Protein AF-A0A6A4W8Z4-F1 (afdb_monomer_lite)

Radius of gyration: 69.46 Å; chains: 1; bounding box: 114×51×166 Å

Organism: Amphibalanus amphitrite (NCBI:txid1232801)

Structure (mmCIF, N/CA/C/O backbone):
data_AF-A0A6A4W8Z4-F1
#
_entry.id   AF-A0A6A4W8Z4-F1
#
loop_
_atom_site.group_PDB
_atom_site.id
_atom_site.type_symbol
_atom_site.label_atom_id
_atom_site.label_alt_id
_atom_site.label_comp_id
_atom_site.label_asym_id
_atom_site.label_entity_id
_atom_site.label_seq_id
_atom_site.pdbx_PDB_ins_code
_atom_site.Cartn_x
_atom_site.Cartn_y
_atom_site.Cartn_z
_atom_site.occupancy
_atom_site.B_iso_or_equiv
_atom_site.auth_seq_id
_atom_site.auth_comp_id
_atom_site.auth_asym_id
_atom_site.auth_atom_id
_atom_site.pdbx_PDB_model_num
ATOM 1 N N . MET A 1 1 ? 14.301 -18.228 -45.999 1.00 40.56 1 MET A N 1
ATOM 2 C CA . MET A 1 1 ? 14.175 -17.009 -45.161 1.00 40.56 1 MET A CA 1
ATOM 3 C C . MET A 1 1 ? 14.559 -15.847 -46.067 1.00 40.56 1 MET A C 1
ATOM 5 O O . MET A 1 1 ? 15.618 -15.257 -45.910 1.00 40.56 1 MET A O 1
ATOM 9 N N . ASP A 1 2 ? 13.722 -15.611 -47.082 1.00 45.94 2 ASP A N 1
ATOM 10 C CA . ASP A 1 2 ? 14.091 -14.947 -48.338 1.00 45.94 2 ASP A CA 1
ATOM 11 C C . ASP A 1 2 ? 12.998 -13.939 -48.704 1.00 45.94 2 ASP A C 1
ATOM 13 O O . ASP A 1 2 ? 11.971 -14.337 -49.240 1.00 45.94 2 ASP A O 1
ATOM 17 N N . ALA A 1 3 ? 13.169 -12.662 -48.341 1.00 42.91 3 ALA A N 1
ATOM 18 C CA . ALA A 1 3 ? 12.310 -11.565 -48.828 1.00 42.91 3 ALA A CA 1
ATOM 19 C C . ALA A 1 3 ? 12.808 -10.142 -48.483 1.00 42.91 3 ALA A C 1
ATOM 21 O O . ALA A 1 3 ? 12.051 -9.189 -48.634 1.00 42.91 3 ALA A O 1
ATOM 22 N N . VAL A 1 4 ? 14.038 -9.936 -47.994 1.00 51.94 4 VAL A N 1
ATOM 23 C CA . VAL A 1 4 ? 14.517 -8.563 -47.683 1.00 51.94 4 VAL A CA 1
ATOM 24 C C . VAL A 1 4 ? 15.269 -7.935 -48.867 1.00 51.94 4 VAL A C 1
ATOM 26 O O . VAL A 1 4 ? 15.654 -6.766 -48.858 1.00 51.94 4 VAL A O 1
ATOM 29 N N . ASP A 1 5 ? 15.420 -8.679 -49.957 1.00 55.69 5 ASP A N 1
ATOM 30 C CA . ASP A 1 5 ? 16.478 -8.422 -50.914 1.00 55.69 5 ASP A CA 1
ATOM 31 C C . ASP A 1 5 ? 15.910 -7.883 -52.226 1.00 55.69 5 ASP A C 1
ATOM 33 O O . ASP A 1 5 ? 15.427 -8.638 -53.061 1.00 55.69 5 ASP A O 1
ATOM 37 N N . SER A 1 6 ? 16.015 -6.558 -52.406 1.00 55.66 6 SER A N 1
ATOM 38 C CA . SER A 1 6 ? 15.624 -5.771 -53.603 1.00 55.66 6 SER A CA 1
ATOM 39 C C . SER A 1 6 ? 14.224 -5.137 -53.600 1.00 55.66 6 SER A C 1
ATOM 41 O O . SER A 1 6 ? 13.721 -4.758 -54.656 1.00 55.66 6 SER A O 1
ATOM 43 N N . SER A 1 7 ? 13.593 -4.951 -52.435 1.00 64.44 7 SER A N 1
ATOM 44 C CA . SER A 1 7 ? 12.278 -4.292 -52.363 1.00 64.44 7 SER A CA 1
ATOM 45 C C . SER A 1 7 ? 12.340 -2.805 -52.790 1.00 64.44 7 SER A C 1
ATOM 47 O O . SER A 1 7 ? 13.255 -2.083 -52.369 1.00 64.44 7 SER A O 1
ATOM 49 N N . PRO A 1 8 ? 11.364 -2.290 -53.569 1.00 72.31 8 PRO A N 1
ATOM 50 C CA . PRO A 1 8 ? 11.238 -0.861 -53.891 1.00 72.31 8 PRO A CA 1
ATOM 51 C C . PRO A 1 8 ? 11.210 0.041 -52.643 1.00 72.31 8 PRO A C 1
ATOM 53 O O . PRO A 1 8 ? 11.643 1.195 -52.699 1.00 72.31 8 PRO A O 1
ATOM 56 N N . GLU A 1 9 ? 10.806 -0.495 -51.488 1.00 81.62 9 GLU A N 1
ATOM 57 C CA . GLU A 1 9 ? 10.853 0.200 -50.200 1.00 81.62 9 GLU A CA 1
ATOM 58 C C . GLU A 1 9 ? 12.280 0.519 -49.739 1.00 81.62 9 GLU A C 1
ATOM 60 O O . GLU A 1 9 ? 12.522 1.595 -49.186 1.00 81.62 9 GLU A O 1
ATOM 65 N N . PHE A 1 10 ? 13.249 -0.371 -49.985 1.00 79.75 10 PHE A N 1
ATOM 66 C CA . PHE A 1 10 ? 14.655 -0.126 -49.656 1.00 79.75 10 PHE A CA 1
ATOM 67 C C . PHE A 1 10 ? 15.191 1.056 -50.467 1.00 79.75 10 PHE A C 1
ATOM 69 O O . PHE A 1 10 ? 15.763 1.991 -49.903 1.00 79.75 10 PHE A O 1
ATOM 76 N N . ARG A 1 11 ? 14.922 1.073 -51.780 1.00 81.88 11 ARG A N 1
ATOM 77 C CA . ARG A 1 11 ? 15.329 2.164 -52.681 1.00 81.88 11 ARG A CA 1
ATOM 78 C C . ARG A 1 11 ? 14.660 3.489 -52.310 1.00 81.88 11 ARG A C 1
ATOM 80 O O . ARG A 1 11 ? 15.335 4.517 -52.251 1.00 81.88 11 ARG A O 1
ATOM 87 N N . ALA A 1 12 ? 13.368 3.474 -51.982 1.00 85.81 12 ALA A N 1
ATOM 88 C CA . ALA A 1 12 ? 12.647 4.662 -51.525 1.00 85.81 12 ALA A CA 1
ATOM 89 C C . ALA A 1 12 ? 13.187 5.194 -50.183 1.00 85.81 12 ALA A C 1
ATOM 91 O O . ALA A 1 12 ? 13.331 6.406 -49.990 1.00 85.81 12 ALA A O 1
ATOM 92 N N . ASN A 1 13 ? 13.524 4.303 -49.247 1.00 87.00 13 ASN A N 1
ATOM 93 C CA . ASN A 1 13 ? 14.136 4.668 -47.971 1.00 87.00 13 ASN A CA 1
ATOM 94 C C . ASN A 1 13 ? 15.549 5.230 -48.138 1.00 87.00 13 ASN A C 1
ATOM 96 O O . ASN A 1 13 ? 15.854 6.271 -47.547 1.00 87.00 13 ASN A O 1
ATOM 100 N N . LEU A 1 14 ? 16.377 4.591 -48.964 1.00 85.25 14 LEU A N 1
ATOM 101 C CA . LEU A 1 14 ? 17.716 5.060 -49.302 1.00 85.25 14 LEU A CA 1
ATOM 102 C C . LEU A 1 14 ? 17.651 6.454 -49.930 1.00 85.25 14 LEU A C 1
ATOM 104 O O . LEU A 1 14 ? 18.258 7.378 -49.398 1.00 85.25 14 LEU A O 1
ATOM 108 N N . ALA A 1 15 ? 16.836 6.652 -50.969 1.00 88.44 15 ALA A N 1
ATOM 109 C CA . ALA A 1 15 ? 16.689 7.945 -51.638 1.00 88.44 15 ALA A CA 1
ATOM 110 C C . ALA A 1 15 ? 16.248 9.061 -50.672 1.00 88.44 15 ALA A C 1
ATOM 112 O O . ALA A 1 15 ? 16.795 10.164 -50.694 1.00 88.44 15 ALA A O 1
ATOM 113 N N . ARG A 1 16 ? 15.299 8.782 -49.764 1.00 92.12 16 ARG A N 1
ATOM 114 C CA . ARG A 1 16 ? 14.876 9.746 -48.729 1.00 92.12 16 ARG A CA 1
ATOM 115 C C . ARG A 1 16 ? 15.979 10.074 -47.724 1.00 92.12 16 ARG A C 1
ATOM 117 O O . ARG A 1 16 ? 16.026 11.199 -47.225 1.00 92.12 16 ARG A O 1
ATOM 124 N N . ARG A 1 17 ? 16.816 9.105 -47.350 1.00 89.62 17 ARG A N 1
ATOM 125 C CA . ARG A 1 17 ? 17.933 9.320 -46.415 1.00 89.62 17 ARG A CA 1
ATOM 126 C C . ARG A 1 17 ? 19.083 10.066 -47.087 1.00 89.62 17 ARG A C 1
ATOM 128 O O . ARG A 1 17 ? 19.565 11.033 -46.510 1.00 89.62 17 ARG A O 1
ATOM 135 N N . VAL A 1 18 ? 19.434 9.692 -48.315 1.00 90.38 18 VAL A N 1
ATOM 136 C CA . VAL A 1 18 ? 20.465 10.350 -49.128 1.00 90.38 18 VAL A CA 1
ATOM 137 C C . VAL A 1 18 ? 20.111 11.815 -49.365 1.00 90.38 18 VAL A C 1
ATOM 139 O O . VAL A 1 18 ? 20.916 12.669 -49.020 1.00 90.38 18 VAL A O 1
ATOM 142 N N . ARG A 1 19 ? 18.881 12.138 -49.799 1.00 91.75 19 ARG A N 1
ATOM 143 C CA . ARG A 1 19 ? 18.449 13.541 -49.972 1.00 91.75 19 ARG A CA 1
ATOM 144 C C . ARG A 1 19 ? 18.578 14.367 -48.693 1.00 91.75 19 ARG A C 1
ATOM 146 O O . ARG A 1 19 ? 19.022 15.508 -48.734 1.00 91.75 19 ARG A O 1
ATOM 153 N N . ARG A 1 20 ? 18.207 13.794 -47.542 1.00 91.81 20 ARG A N 1
ATOM 154 C CA . ARG A 1 20 ? 18.336 14.471 -46.241 1.00 91.81 20 ARG A CA 1
ATOM 155 C C . ARG A 1 20 ? 19.792 14.695 -45.841 1.00 91.81 20 ARG A C 1
ATOM 157 O O . ARG A 1 20 ? 20.091 15.732 -45.261 1.00 91.81 20 ARG A O 1
ATOM 164 N N . LEU A 1 21 ? 20.673 13.738 -46.127 1.00 88.25 21 LEU A N 1
ATOM 165 C CA . LEU A 1 21 ? 22.104 13.864 -45.857 1.00 88.25 21 LEU A CA 1
ATOM 166 C C . LEU A 1 21 ? 22.754 14.876 -46.802 1.00 88.25 21 LEU A C 1
ATOM 168 O O . LEU A 1 21 ? 23.371 15.812 -46.312 1.00 88.25 21 LEU A O 1
ATOM 172 N N . GLN A 1 22 ? 22.527 14.768 -48.113 1.00 89.00 22 GLN A N 1
ATOM 173 C CA . GLN A 1 22 ? 23.004 15.720 -49.123 1.00 89.00 22 GLN A CA 1
ATOM 174 C C . GLN A 1 22 ? 22.568 17.151 -48.799 1.00 89.00 22 GLN A C 1
ATOM 176 O O . GLN A 1 22 ? 23.392 18.054 -48.811 1.00 89.00 22 GLN A O 1
ATOM 181 N N . ALA A 1 23 ? 21.307 17.359 -48.404 1.00 89.25 23 ALA A N 1
ATOM 182 C CA . ALA A 1 23 ? 20.825 18.676 -47.993 1.00 89.25 23 ALA A CA 1
ATOM 183 C C . ALA A 1 23 ? 21.535 19.225 -46.744 1.00 89.25 23 ALA A C 1
ATOM 185 O O . ALA A 1 23 ? 21.540 20.432 -46.539 1.00 89.25 23 ALA A O 1
ATOM 186 N N . ARG A 1 24 ? 22.111 18.373 -45.886 1.00 86.88 24 ARG A N 1
ATOM 187 C CA . ARG A 1 24 ? 22.861 18.799 -44.693 1.00 86.88 24 ARG A CA 1
ATOM 188 C C . ARG A 1 24 ? 24.323 19.101 -44.995 1.00 86.88 24 ARG A C 1
ATOM 190 O O . ARG A 1 24 ? 24.833 20.060 -44.430 1.00 86.88 24 ARG A O 1
ATOM 197 N N . VAL A 1 25 ? 24.953 18.313 -45.865 1.00 88.88 25 VAL A N 1
ATOM 198 C CA . VAL A 1 25 ? 26.395 18.401 -46.161 1.00 88.88 25 VAL A CA 1
ATOM 199 C C . VAL A 1 25 ? 26.721 19.165 -47.450 1.00 88.88 25 VAL A C 1
ATOM 201 O O . VAL A 1 25 ? 27.889 19.256 -47.806 1.00 88.88 25 VAL A O 1
ATOM 204 N N . HIS A 1 26 ? 25.717 19.701 -48.157 1.00 88.88 26 HIS A N 1
ATOM 205 C CA . HIS A 1 26 ? 25.897 20.386 -49.442 1.00 88.88 26 HIS A CA 1
ATOM 206 C C . HIS A 1 26 ? 26.975 21.483 -49.364 1.00 88.88 26 HIS A C 1
ATOM 208 O O . HIS A 1 26 ? 26.891 22.301 -48.446 1.00 88.88 26 HIS A O 1
ATOM 214 N N . PRO A 1 27 ? 27.932 21.549 -50.310 1.00 87.38 27 PRO A N 1
ATOM 215 C CA . PRO A 1 27 ? 29.063 22.483 -50.251 1.00 87.38 27 PRO A CA 1
ATOM 216 C C . PRO A 1 27 ? 28.635 23.956 -50.177 1.00 87.38 27 PRO A C 1
ATOM 218 O O . PRO A 1 27 ? 29.254 24.733 -49.465 1.00 87.38 27 PRO A O 1
ATOM 221 N N . ASP A 1 28 ? 27.519 24.324 -50.811 1.00 89.75 28 ASP A N 1
ATOM 222 C CA . ASP A 1 28 ? 26.990 25.700 -50.773 1.00 89.75 28 ASP A CA 1
ATOM 223 C C . ASP A 1 28 ? 26.428 26.132 -49.401 1.00 89.75 28 ASP A C 1
ATOM 225 O O . ASP A 1 28 ? 26.013 27.278 -49.216 1.00 89.75 28 ASP A O 1
ATOM 229 N N . ARG A 1 29 ? 26.354 25.227 -48.416 1.00 87.50 29 ARG A N 1
ATOM 230 C CA . ARG A 1 29 ? 25.921 25.570 -47.057 1.00 87.50 29 ARG A CA 1
ATOM 231 C C . ARG A 1 29 ? 27.085 26.051 -46.208 1.00 87.50 29 ARG A C 1
ATOM 233 O O . ARG A 1 29 ? 28.206 25.587 -46.329 1.00 87.50 29 ARG A O 1
ATOM 240 N N . HIS A 1 30 ? 26.772 26.898 -45.231 1.00 80.81 30 HIS A N 1
ATOM 241 C CA . HIS A 1 30 ? 27.765 27.445 -44.299 1.00 80.81 30 HIS A CA 1
ATOM 242 C C . HIS A 1 30 ? 28.384 26.368 -43.388 1.00 80.81 30 HIS A C 1
ATOM 244 O O . HIS A 1 30 ? 29.488 26.533 -42.891 1.00 80.81 30 HIS A O 1
ATOM 250 N N . SER A 1 31 ? 27.669 25.258 -43.178 1.00 79.69 31 SER A N 1
ATOM 251 C CA . SER A 1 31 ? 28.148 24.044 -42.504 1.00 79.69 31 SER A CA 1
ATOM 252 C C . SER A 1 31 ? 28.393 22.891 -43.490 1.00 79.69 31 SER A C 1
ATOM 254 O O . SER A 1 31 ? 28.317 21.725 -43.102 1.00 79.69 31 SER A O 1
ATOM 256 N N . GLY A 1 32 ? 28.512 23.212 -44.779 1.00 82.94 32 GLY A N 1
ATOM 257 C CA . GLY A 1 32 ? 28.723 22.263 -45.860 1.00 82.94 32 GLY A CA 1
ATOM 258 C C . GLY A 1 32 ? 30.127 21.682 -45.823 1.00 82.94 32 GLY A C 1
ATOM 259 O O . GLY A 1 32 ? 31.059 22.312 -45.329 1.00 82.94 32 GLY A O 1
ATOM 260 N N . ASP A 1 33 ? 30.272 20.474 -46.352 1.00 85.44 33 ASP A N 1
ATOM 261 C CA . ASP A 1 33 ? 31.568 19.818 -46.456 1.00 85.44 33 ASP A CA 1
ATOM 262 C C . ASP A 1 33 ? 31.612 19.058 -47.785 1.00 85.44 33 ASP A C 1
ATOM 264 O O . ASP A 1 33 ? 30.899 18.068 -47.986 1.00 85.44 33 ASP A O 1
ATOM 268 N N . GLU A 1 34 ? 32.431 19.555 -48.715 1.00 85.50 34 GLU A N 1
ATOM 269 C CA . GLU A 1 34 ? 32.605 18.967 -50.044 1.00 85.50 34 GLU A CA 1
ATOM 270 C C . GLU A 1 34 ? 33.056 17.503 -49.954 1.00 85.50 34 GLU A C 1
ATOM 272 O O . GLU A 1 34 ? 32.581 16.651 -50.712 1.00 85.50 34 GLU A O 1
ATOM 277 N N . PHE A 1 35 ? 33.906 17.193 -48.972 1.00 83.44 35 PHE A N 1
ATOM 278 C CA . PHE A 1 35 ? 34.384 15.845 -48.728 1.00 83.44 35 PHE A CA 1
ATOM 279 C C . PHE A 1 35 ? 33.235 14.925 -48.293 1.00 83.44 35 PHE A C 1
ATOM 281 O O . PHE A 1 35 ? 33.005 13.876 -48.904 1.00 83.44 35 PHE A O 1
ATOM 288 N N . LEU A 1 36 ? 32.440 15.336 -47.302 1.00 82.56 36 LEU A N 1
ATOM 289 C CA . LEU A 1 36 ? 31.287 14.546 -46.851 1.00 82.56 36 LEU A CA 1
ATOM 290 C C . LEU A 1 36 ? 30.207 14.423 -47.928 1.00 82.56 36 LEU A C 1
ATOM 292 O O . LEU A 1 36 ? 29.592 13.364 -48.059 1.00 82.56 36 LEU A O 1
ATOM 296 N N . SER A 1 37 ? 29.992 15.468 -48.728 1.00 86.62 37 SER A N 1
ATOM 297 C CA . SER A 1 37 ? 29.076 15.439 -49.871 1.00 86.62 37 SER A CA 1
ATOM 298 C C . SER A 1 37 ? 29.500 14.388 -50.903 1.00 86.62 37 SER A C 1
ATOM 300 O O . SER A 1 37 ? 28.687 13.559 -51.328 1.00 86.62 37 SER A O 1
ATOM 302 N N . ARG A 1 38 ? 30.798 14.335 -51.232 1.00 84.75 38 ARG A N 1
ATOM 303 C CA . ARG A 1 38 ? 31.385 13.324 -52.123 1.00 84.75 38 ARG A CA 1
ATOM 304 C C . ARG A 1 38 ? 31.215 11.910 -51.566 1.00 84.75 38 ARG A C 1
ATOM 306 O O . ARG A 1 38 ? 30.744 11.028 -52.283 1.00 84.75 38 ARG A O 1
ATOM 313 N N . VAL A 1 39 ? 31.507 11.703 -50.280 1.00 81.94 39 VAL A N 1
ATOM 314 C CA . VAL A 1 39 ? 31.326 10.407 -49.602 1.00 81.94 39 VAL A CA 1
ATOM 315 C C . VAL A 1 39 ? 29.864 9.958 -49.634 1.00 81.94 39 VAL A C 1
ATOM 317 O O . VAL A 1 39 ? 29.582 8.804 -49.956 1.00 81.94 39 VAL A O 1
ATOM 320 N N . VAL A 1 40 ? 28.913 10.856 -49.353 1.00 85.44 40 VAL A N 1
ATOM 321 C CA . VAL A 1 40 ? 27.476 10.540 -49.404 1.00 85.44 40 VAL A CA 1
ATOM 322 C C . VAL A 1 40 ? 27.057 10.104 -50.810 1.00 85.44 40 VAL A C 1
ATOM 324 O O . VAL A 1 40 ? 26.313 9.131 -50.936 1.00 85.44 40 VAL A O 1
ATOM 327 N N . ASN A 1 41 ? 27.555 10.761 -51.860 1.00 84.75 41 ASN A N 1
ATOM 328 C CA . ASN A 1 41 ? 27.245 10.415 -53.254 1.00 84.75 41 ASN A CA 1
ATOM 329 C C . ASN A 1 41 ? 27.821 9.055 -53.669 1.00 84.75 41 ASN A C 1
ATOM 331 O O . ASN A 1 41 ? 27.130 8.250 -54.303 1.00 84.75 41 ASN A O 1
ATOM 335 N N . ILE A 1 42 ? 29.062 8.779 -53.271 1.00 80.56 42 ILE A N 1
ATOM 336 C CA . ILE A 1 42 ? 29.738 7.504 -53.517 1.00 80.56 42 ILE A CA 1
ATOM 337 C C . ILE A 1 42 ? 28.985 6.358 -52.813 1.00 80.56 42 ILE A C 1
ATOM 339 O O . ILE A 1 42 ? 28.619 5.362 -53.442 1.00 80.56 42 ILE A O 1
ATOM 343 N N . CYS A 1 43 ? 28.661 6.524 -51.528 1.00 80.50 43 CYS A N 1
ATOM 344 C CA . CYS A 1 43 ? 27.898 5.542 -50.757 1.00 80.50 43 CYS A CA 1
ATOM 345 C C . CYS A 1 43 ? 26.476 5.347 -51.302 1.00 80.50 43 CYS A C 1
ATOM 347 O O . CYS A 1 43 ? 25.983 4.222 -51.350 1.00 80.50 43 CYS A O 1
ATOM 349 N N . ALA A 1 44 ? 25.807 6.421 -51.733 1.00 85.12 44 ALA A N 1
ATOM 350 C CA . ALA A 1 44 ? 24.475 6.345 -52.329 1.00 85.12 44 ALA A CA 1
ATOM 351 C C . ALA A 1 44 ? 24.470 5.531 -53.628 1.00 85.12 44 ALA A C 1
ATOM 353 O O . ALA A 1 44 ? 23.546 4.750 -53.845 1.00 85.12 44 ALA A O 1
ATOM 354 N N . THR A 1 45 ? 25.504 5.692 -54.457 1.00 83.25 45 THR A N 1
ATOM 355 C CA . THR A 1 45 ? 25.688 4.948 -55.710 1.00 83.25 45 THR A CA 1
ATOM 356 C C . THR A 1 45 ? 25.829 3.455 -55.430 1.00 83.25 45 THR A C 1
ATOM 358 O O . THR A 1 45 ? 25.025 2.660 -55.908 1.00 83.25 45 THR A O 1
ATOM 361 N N . VAL A 1 46 ? 26.741 3.072 -54.533 1.00 76.94 46 VAL A N 1
ATOM 362 C CA . VAL A 1 46 ? 26.939 1.656 -54.185 1.00 76.94 46 VAL A CA 1
ATOM 363 C C . VAL A 1 46 ? 25.729 1.041 -53.493 1.00 76.94 46 VAL A C 1
ATOM 365 O O . VAL A 1 46 ? 25.345 -0.080 -53.811 1.00 76.94 46 VAL A O 1
ATOM 368 N N . LEU A 1 47 ? 25.074 1.755 -52.576 1.00 79.56 47 LEU A N 1
ATOM 369 C CA . LEU A 1 47 ? 23.876 1.234 -51.915 1.00 79.56 47 LEU A CA 1
ATOM 370 C C . LEU A 1 47 ? 22.671 1.151 -52.862 1.00 79.56 47 LEU A C 1
ATOM 372 O O . LEU A 1 47 ? 21.768 0.350 -52.638 1.00 79.56 47 LEU A O 1
ATOM 376 N N . ARG A 1 48 ? 22.625 1.956 -53.922 1.00 82.44 48 ARG A N 1
ATOM 377 C CA . ARG A 1 48 ? 21.583 1.846 -54.946 1.00 82.44 48 ARG A CA 1
ATOM 378 C C . ARG A 1 48 ? 21.798 0.609 -55.820 1.00 82.44 48 ARG A C 1
ATOM 380 O O . ARG A 1 48 ? 20.817 -0.073 -56.123 1.00 82.44 48 ARG A O 1
ATOM 387 N N . ASP A 1 49 ? 23.051 0.329 -56.168 1.00 80.38 49 ASP A N 1
ATOM 388 C CA . ASP A 1 49 ? 23.410 -0.681 -57.167 1.00 80.38 49 ASP A CA 1
ATOM 389 C C . ASP A 1 49 ? 23.626 -2.070 -56.523 1.00 80.38 49 ASP A C 1
ATOM 391 O O . ASP A 1 49 ? 23.209 -3.082 -57.080 1.00 80.38 49 ASP A O 1
ATOM 395 N N . HIS A 1 50 ? 24.147 -2.115 -55.290 1.00 75.69 50 HIS A N 1
ATOM 396 C CA . HIS A 1 50 ? 24.493 -3.341 -54.547 1.00 75.69 50 HIS A CA 1
ATOM 397 C C . HIS A 1 50 ? 23.969 -3.369 -53.097 1.00 75.69 50 HIS A C 1
ATOM 399 O O . HIS A 1 50 ? 24.332 -4.243 -52.311 1.00 75.69 50 HIS A O 1
ATOM 405 N N . GLY A 1 51 ? 23.119 -2.418 -52.695 1.00 74.19 51 GLY A N 1
ATOM 406 C CA . GLY A 1 51 ? 22.774 -2.181 -51.285 1.00 74.19 51 GLY A CA 1
ATOM 407 C C . GLY A 1 51 ? 22.265 -3.380 -50.490 1.00 74.19 51 GLY A C 1
ATOM 408 O O . GLY A 1 51 ? 22.775 -3.598 -49.392 1.00 74.19 51 GLY A O 1
ATOM 409 N N . PRO A 1 52 ? 21.297 -4.171 -50.985 1.00 73.94 52 PRO A N 1
ATOM 410 C CA . PRO A 1 52 ? 20.819 -5.336 -50.251 1.00 73.94 52 PRO A CA 1
ATOM 411 C C . PRO A 1 52 ? 21.941 -6.348 -49.970 1.00 73.94 52 PRO A C 1
ATOM 413 O O . PRO A 1 52 ? 22.114 -6.778 -48.831 1.00 73.94 52 PRO A O 1
ATOM 416 N N . GLU A 1 53 ? 22.742 -6.687 -50.984 1.00 73.19 53 GLU A N 1
ATOM 417 C CA . GLU A 1 53 ? 23.880 -7.611 -50.862 1.00 73.19 53 GLU A CA 1
ATOM 418 C C . GLU A 1 53 ? 24.948 -7.067 -49.917 1.00 73.19 53 GLU A C 1
ATOM 420 O O . GLU A 1 53 ? 25.454 -7.795 -49.061 1.00 73.19 53 GLU A O 1
ATOM 425 N N . TYR A 1 54 ? 25.214 -5.765 -50.009 1.00 71.44 54 TYR A N 1
ATOM 426 C CA . TYR A 1 54 ? 26.153 -5.054 -49.156 1.00 71.44 54 TYR A CA 1
ATOM 427 C C . TYR A 1 54 ? 25.729 -5.074 -47.681 1.00 71.44 54 TYR A C 1
ATOM 429 O O . TYR A 1 54 ? 26.528 -5.392 -46.801 1.00 71.44 54 TYR A O 1
ATOM 437 N N . VAL A 1 55 ? 24.451 -4.806 -47.395 1.00 71.81 55 VAL A N 1
ATOM 438 C CA . VAL A 1 55 ? 23.896 -4.838 -46.033 1.00 71.81 55 VAL A CA 1
ATOM 439 C C . VAL A 1 55 ? 23.883 -6.264 -45.482 1.00 71.81 55 VAL A C 1
ATOM 441 O O . VAL A 1 55 ? 24.260 -6.471 -44.328 1.00 71.81 55 VAL A O 1
ATOM 444 N N . ARG A 1 56 ? 23.509 -7.266 -46.289 1.00 73.38 56 ARG A N 1
ATOM 445 C CA . ARG A 1 56 ? 23.560 -8.683 -45.885 1.00 73.38 56 ARG A CA 1
ATOM 446 C C . ARG A 1 56 ? 24.978 -9.146 -45.577 1.00 73.38 56 ARG A C 1
ATOM 448 O O . ARG A 1 56 ? 25.193 -9.830 -44.581 1.00 73.38 56 ARG A O 1
ATOM 455 N N . TRP A 1 57 ? 25.946 -8.773 -46.407 1.00 72.19 57 TRP A N 1
ATOM 456 C CA . TRP A 1 57 ? 27.354 -9.067 -46.161 1.00 72.19 57 TRP A CA 1
ATOM 457 C C . TRP A 1 57 ? 27.839 -8.409 -44.865 1.00 72.19 57 TRP A C 1
ATOM 459 O O . TRP A 1 57 ? 28.398 -9.092 -44.003 1.00 72.19 57 TRP A O 1
ATOM 469 N N . ALA A 1 58 ? 27.564 -7.114 -44.687 1.00 67.25 58 ALA A N 1
ATOM 470 C CA . ALA A 1 58 ? 28.047 -6.361 -43.537 1.00 67.25 58 ALA A CA 1
ATOM 471 C C . ALA A 1 58 ? 27.441 -6.864 -42.213 1.00 67.25 58 ALA A C 1
ATOM 473 O O . ALA A 1 58 ? 28.145 -6.963 -41.211 1.00 67.25 58 ALA A O 1
ATOM 474 N N . THR A 1 59 ? 26.165 -7.261 -42.227 1.00 68.00 59 THR A N 1
ATOM 475 C CA . THR A 1 59 ? 25.466 -7.832 -41.061 1.00 68.00 59 THR A CA 1
ATOM 476 C C . THR A 1 59 ? 25.872 -9.275 -40.748 1.00 68.00 59 THR A C 1
ATOM 478 O O . THR A 1 59 ? 25.956 -9.635 -39.578 1.00 68.00 59 THR A O 1
ATOM 481 N N . ARG A 1 60 ? 26.148 -10.118 -41.756 1.00 68.12 60 ARG A N 1
ATOM 482 C CA . ARG A 1 60 ? 26.519 -11.532 -41.537 1.00 68.12 60 ARG A CA 1
ATOM 483 C C . ARG A 1 60 ? 27.985 -11.737 -41.160 1.00 68.12 60 ARG A C 1
ATOM 485 O O . ARG A 1 60 ? 28.280 -12.676 -40.428 1.00 68.12 60 ARG A O 1
ATOM 492 N N . ARG A 1 61 ? 28.904 -10.918 -41.686 1.00 57.88 61 ARG A N 1
ATOM 493 C CA . ARG A 1 61 ? 30.353 -11.172 -41.593 1.00 57.88 61 ARG A CA 1
ATOM 494 C C . ARG A 1 61 ? 31.044 -10.413 -40.458 1.00 57.88 61 ARG A C 1
ATOM 496 O O . ARG A 1 61 ? 32.078 -10.881 -40.001 1.00 57.88 61 ARG A O 1
ATOM 503 N N . ASN A 1 62 ? 30.490 -9.279 -40.008 1.00 57.75 62 ASN A N 1
ATOM 504 C CA . ASN A 1 62 ? 31.272 -8.298 -39.250 1.00 57.75 62 ASN A CA 1
ATOM 505 C C . ASN A 1 62 ? 30.626 -7.689 -37.988 1.00 57.75 62 ASN A C 1
ATOM 507 O O . ASN A 1 62 ? 31.253 -6.811 -37.412 1.00 57.75 62 ASN A O 1
ATOM 511 N N . GLY A 1 63 ? 29.456 -8.126 -37.499 1.00 55.78 63 GLY A N 1
ATOM 512 C CA . GLY A 1 63 ? 29.022 -7.747 -36.139 1.00 55.78 63 GLY A CA 1
ATOM 513 C C . GLY A 1 63 ? 27.517 -7.725 -35.865 1.00 55.78 63 GLY A C 1
ATOM 514 O O . GLY A 1 63 ? 26.698 -7.722 -36.781 1.00 55.78 63 GLY A O 1
ATOM 515 N N . ARG A 1 64 ? 27.159 -7.700 -34.572 1.00 60.47 64 ARG A N 1
ATOM 516 C CA . ARG A 1 64 ? 25.775 -7.637 -34.050 1.00 60.47 64 ARG A CA 1
ATOM 517 C C . ARG A 1 64 ? 25.294 -6.191 -33.843 1.00 60.47 64 ARG A C 1
ATOM 519 O O . ARG A 1 64 ? 24.108 -5.985 -33.588 1.00 60.47 64 ARG A O 1
ATOM 526 N N . THR A 1 65 ? 26.189 -5.200 -33.939 1.00 63.91 65 THR A N 1
ATOM 527 C CA . THR A 1 65 ? 25.912 -3.778 -33.660 1.00 63.91 65 THR A CA 1
ATOM 528 C C . THR A 1 65 ? 26.185 -2.863 -34.862 1.00 63.91 65 THR A C 1
ATOM 530 O O . THR A 1 65 ? 26.974 -3.177 -35.753 1.00 63.91 65 THR A O 1
ATOM 533 N N . ALA A 1 66 ? 25.548 -1.686 -34.889 1.00 65.25 66 ALA A N 1
ATOM 534 C CA . ALA A 1 66 ? 25.647 -0.742 -36.006 1.00 65.25 66 ALA A CA 1
ATOM 535 C C . ALA A 1 66 ? 27.077 -0.214 -36.247 1.00 65.25 66 ALA A C 1
ATOM 537 O O . ALA A 1 66 ? 27.451 0.040 -37.389 1.00 65.25 66 ALA A O 1
ATOM 538 N N . MET A 1 67 ? 27.899 -0.073 -35.201 1.00 64.81 67 MET A N 1
ATOM 539 C CA . MET A 1 67 ? 29.270 0.444 -35.336 1.00 64.81 67 MET A CA 1
ATOM 540 C C . MET A 1 67 ? 30.277 -0.589 -35.820 1.00 64.81 67 MET A C 1
ATOM 542 O O . MET A 1 67 ? 31.237 -0.218 -36.490 1.00 64.81 67 MET A O 1
ATOM 546 N N . GLU A 1 68 ? 30.068 -1.865 -35.511 1.00 67.12 68 GLU A N 1
ATOM 547 C CA . GLU A 1 68 ? 30.881 -2.949 -36.066 1.00 67.12 68 GLU A CA 1
ATOM 548 C C . GLU A 1 68 ? 30.672 -3.044 -37.583 1.00 67.12 68 GLU A C 1
ATOM 550 O O . GLU A 1 68 ? 31.636 -3.103 -38.346 1.00 67.12 68 GLU A O 1
ATOM 555 N N . VAL A 1 69 ? 29.416 -2.899 -38.021 1.00 67.12 69 VAL A N 1
ATOM 556 C CA . VAL A 1 69 ? 29.042 -2.776 -39.436 1.00 67.12 69 VAL A CA 1
ATOM 557 C C . VAL A 1 69 ? 29.714 -1.559 -40.084 1.00 67.12 69 VAL A C 1
ATOM 559 O O . VAL A 1 69 ? 30.352 -1.709 -41.121 1.00 67.12 69 VAL A O 1
ATOM 562 N N . VAL A 1 70 ? 29.640 -0.370 -39.472 1.00 69.81 70 VAL A N 1
ATOM 563 C CA . VAL A 1 70 ? 30.268 0.860 -40.004 1.00 69.81 70 VAL A CA 1
ATOM 564 C C . VAL A 1 70 ? 31.794 0.743 -40.085 1.00 69.81 70 VAL A C 1
ATOM 566 O O . VAL A 1 70 ? 32.379 1.104 -41.104 1.00 69.81 70 VAL A O 1
ATOM 569 N N . ARG A 1 71 ? 32.456 0.213 -39.049 1.00 66.50 71 ARG A N 1
ATOM 570 C CA . ARG A 1 71 ? 33.916 0.019 -39.051 1.00 66.50 71 ARG A CA 1
ATOM 571 C C . ARG A 1 71 ? 34.349 -0.956 -40.136 1.00 66.50 71 ARG A C 1
ATOM 573 O O . ARG A 1 71 ? 35.296 -0.673 -40.860 1.00 66.50 71 ARG A O 1
ATOM 580 N N . ALA A 1 72 ? 33.643 -2.070 -40.281 1.00 64.75 72 ALA A N 1
ATOM 581 C CA . ALA A 1 72 ? 33.979 -3.061 -41.290 1.00 64.75 72 ALA A CA 1
ATOM 582 C C . ALA A 1 72 ? 33.748 -2.560 -42.722 1.00 64.75 72 ALA A C 1
ATOM 584 O O . ALA A 1 72 ? 34.560 -2.825 -43.603 1.00 64.75 72 ALA A O 1
ATOM 585 N N . VAL A 1 73 ? 32.680 -1.793 -42.944 1.00 64.62 73 VAL A N 1
ATOM 586 C CA . VAL A 1 73 ? 32.366 -1.147 -44.228 1.00 64.62 73 VAL A CA 1
ATOM 587 C C . VAL A 1 73 ? 33.466 -0.179 -44.667 1.00 64.62 73 VAL A C 1
ATOM 589 O O . VAL A 1 73 ? 33.820 -0.146 -45.841 1.00 64.62 73 VAL A O 1
ATOM 592 N N . LEU A 1 74 ? 34.039 0.577 -43.733 1.00 64.19 74 LEU A N 1
ATOM 593 C CA . LEU A 1 74 ? 35.051 1.588 -44.043 1.00 64.19 74 LEU A CA 1
ATOM 594 C C . LEU A 1 74 ? 36.473 1.042 -44.147 1.00 64.19 74 LEU A C 1
ATOM 596 O O . LEU A 1 74 ? 37.298 1.631 -44.839 1.00 64.19 74 LEU A O 1
ATOM 600 N N . LEU A 1 75 ? 36.765 -0.056 -43.451 1.00 61.00 75 LEU A N 1
ATOM 601 C CA . LEU A 1 75 ? 38.110 -0.624 -43.389 1.00 61.00 75 LEU A CA 1
ATOM 602 C C . LEU A 1 75 ? 38.360 -1.715 -44.434 1.00 61.00 75 LEU A C 1
ATOM 604 O O . LEU A 1 75 ? 39.525 -1.996 -44.705 1.00 61.00 75 LEU A O 1
ATOM 608 N N . LEU A 1 76 ? 37.321 -2.351 -44.998 1.00 57.47 76 LEU A N 1
ATOM 609 C CA . LEU A 1 76 ? 37.526 -3.607 -45.729 1.00 57.47 76 LEU A CA 1
ATOM 610 C C . LEU A 1 76 ? 37.242 -3.608 -47.236 1.00 57.47 76 LEU A C 1
ATOM 612 O O . LEU A 1 76 ? 37.965 -4.344 -47.885 1.00 57.47 76 LEU A O 1
ATOM 616 N N . LEU A 1 77 ? 36.323 -2.849 -47.855 1.00 60.06 77 LEU A N 1
ATOM 617 C CA . LEU A 1 77 ? 36.066 -2.989 -49.317 1.00 60.06 77 LEU A CA 1
ATOM 618 C C . LEU A 1 77 ? 35.493 -1.708 -49.998 1.00 60.06 77 LEU A C 1
ATOM 620 O O . LEU A 1 77 ? 35.046 -0.808 -49.284 1.00 60.06 77 LEU A O 1
ATOM 624 N N . PRO A 1 78 ? 35.508 -1.595 -51.354 1.00 57.06 78 PRO A N 1
ATOM 625 C CA . PRO A 1 78 ? 35.036 -0.429 -52.122 1.00 57.06 78 PRO A CA 1
ATOM 626 C C . PRO A 1 78 ? 33.608 -0.004 -51.747 1.00 57.06 78 PRO A C 1
ATOM 628 O O . PRO A 1 78 ? 32.796 -0.854 -51.368 1.00 57.06 78 PRO A O 1
ATOM 631 N N . PRO A 1 79 ? 33.268 1.295 -51.849 1.00 59.06 79 PRO A N 1
ATOM 632 C CA . PRO A 1 79 ? 33.839 2.274 -52.791 1.00 59.06 79 PRO A CA 1
ATOM 633 C C . PRO A 1 79 ? 34.804 3.313 -52.201 1.00 59.06 79 PRO A C 1
ATOM 635 O O . PRO A 1 79 ? 35.222 4.233 -52.895 1.00 59.06 79 PRO A O 1
ATOM 638 N N . LEU A 1 80 ? 35.135 3.225 -50.913 1.00 66.50 80 LEU A N 1
ATOM 639 C CA . LEU A 1 80 ? 35.919 4.269 -50.233 1.00 66.50 80 LEU A CA 1
ATOM 640 C C . LEU A 1 80 ? 37.431 3.997 -50.256 1.00 66.50 80 LEU A C 1
ATOM 642 O O . LEU A 1 80 ? 38.216 4.800 -49.757 1.00 66.50 80 LEU A O 1
ATOM 646 N N . GLN A 1 81 ? 37.841 2.875 -50.851 1.00 65.88 81 GLN A N 1
ATOM 647 C CA . GLN A 1 81 ? 39.246 2.500 -51.013 1.00 65.88 81 GLN A CA 1
ATOM 648 C C . GLN A 1 81 ? 39.975 3.424 -51.996 1.00 65.88 81 GLN A C 1
ATOM 650 O O . GLN A 1 81 ? 41.117 3.799 -51.730 1.00 65.88 81 GLN A O 1
ATOM 655 N N . ASP A 1 82 ? 39.285 3.870 -53.050 1.00 69.50 82 ASP A N 1
ATOM 656 C CA . ASP A 1 82 ? 39.832 4.737 -54.104 1.00 69.50 82 ASP A CA 1
ATOM 657 C C . ASP A 1 82 ? 39.873 6.224 -53.716 1.00 69.50 82 ASP A C 1
ATOM 659 O O . ASP A 1 82 ? 40.295 7.070 -54.504 1.00 69.50 82 ASP A O 1
ATOM 663 N N . LEU A 1 83 ? 39.445 6.572 -52.497 1.00 71.06 83 LEU A N 1
ATOM 664 C CA . LEU A 1 83 ? 39.571 7.938 -51.998 1.00 71.06 83 LEU A CA 1
ATOM 665 C C . LEU A 1 83 ? 41.045 8.315 -51.777 1.00 71.06 83 LEU A C 1
ATOM 667 O O . LEU A 1 83 ? 41.843 7.460 -51.383 1.00 71.06 83 LEU A O 1
ATOM 671 N N . PRO A 1 84 ? 41.409 9.599 -51.941 1.00 80.00 84 PRO A N 1
ATOM 672 C CA . PRO A 1 84 ? 42.709 10.114 -51.523 1.00 80.00 84 PRO A CA 1
ATOM 673 C C . PRO A 1 84 ? 43.059 9.726 -50.075 1.00 80.00 84 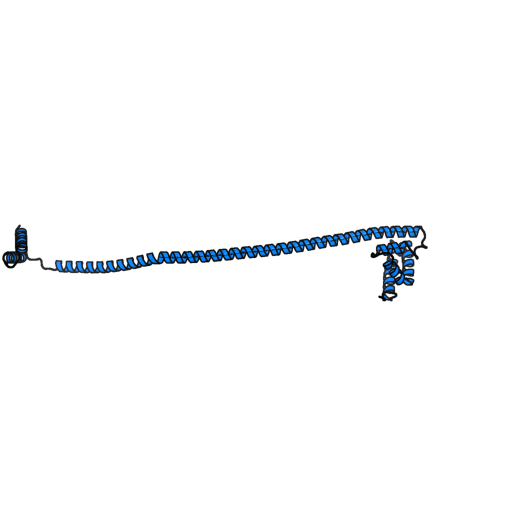PRO A C 1
ATOM 675 O O . PRO A 1 84 ? 42.187 9.547 -49.223 1.00 80.00 84 PRO A O 1
ATOM 678 N N . SER A 1 85 ? 44.350 9.600 -49.763 1.00 78.81 85 SER A N 1
ATOM 679 C CA . SER A 1 85 ? 44.811 9.185 -48.428 1.00 78.81 85 SER A CA 1
ATOM 680 C C . SER A 1 85 ? 44.326 10.107 -47.304 1.00 78.81 85 SER A C 1
ATOM 682 O O . SER A 1 85 ? 43.953 9.618 -46.238 1.00 78.81 85 SER A O 1
ATOM 684 N N . GLU A 1 86 ? 44.286 11.416 -47.554 1.00 81.12 86 GLU A N 1
ATOM 685 C CA . GLU A 1 86 ? 43.793 12.427 -46.614 1.00 81.12 86 GLU A CA 1
ATOM 686 C C . GLU A 1 86 ? 42.301 12.241 -46.299 1.00 81.12 86 GLU A C 1
ATOM 688 O O . GLU A 1 86 ? 41.892 12.211 -45.139 1.00 81.12 86 GLU A O 1
ATOM 693 N N . ASP A 1 87 ? 41.502 12.014 -47.335 1.00 78.94 87 ASP A N 1
ATOM 694 C CA . ASP A 1 87 ? 40.070 11.735 -47.267 1.00 78.94 87 ASP A CA 1
ATOM 695 C C . ASP A 1 87 ? 39.783 10.454 -46.457 1.00 78.94 87 ASP A C 1
ATOM 697 O O . ASP A 1 87 ? 38.916 10.420 -45.577 1.00 78.94 87 ASP A O 1
ATOM 701 N N . ARG A 1 88 ? 40.577 9.395 -46.666 1.00 75.81 88 ARG A N 1
ATOM 702 C CA . ARG A 1 88 ? 40.477 8.161 -45.865 1.00 75.81 88 ARG A CA 1
ATOM 703 C C . ARG A 1 88 ? 40.829 8.390 -44.394 1.00 75.81 88 ARG A C 1
ATOM 705 O O . ARG A 1 88 ? 40.139 7.862 -43.520 1.00 75.81 88 ARG A O 1
ATOM 712 N N . ALA A 1 89 ? 41.856 9.191 -44.104 1.00 80.44 89 ALA A N 1
ATOM 713 C CA . ALA A 1 89 ? 42.225 9.538 -42.731 1.00 80.44 89 ALA A CA 1
ATOM 714 C C . ALA A 1 89 ? 41.115 10.343 -42.027 1.00 80.44 89 ALA A C 1
ATOM 716 O O . ALA A 1 89 ? 40.779 10.053 -40.876 1.00 80.44 89 ALA A O 1
ATOM 717 N N . ARG A 1 90 ? 40.475 11.286 -42.736 1.00 80.88 90 ARG A N 1
ATOM 718 C CA . ARG A 1 90 ? 39.316 12.045 -42.231 1.00 80.88 90 ARG A CA 1
ATOM 719 C C . ARG A 1 90 ? 38.131 11.129 -41.895 1.00 80.88 90 ARG A C 1
ATOM 721 O O . ARG A 1 90 ? 37.533 11.276 -40.828 1.00 80.88 90 ARG A O 1
ATOM 728 N N . LEU A 1 91 ? 37.817 10.144 -42.742 1.00 78.12 91 LEU A N 1
ATOM 729 C CA . LEU A 1 91 ? 36.759 9.156 -42.461 1.00 78.12 91 LEU A CA 1
ATOM 730 C C . LEU A 1 91 ? 37.074 8.268 -41.261 1.00 78.12 91 LEU A C 1
ATOM 732 O O . LEU A 1 91 ? 36.189 8.022 -40.439 1.00 78.12 91 LEU A O 1
ATOM 736 N N . ALA A 1 92 ? 38.318 7.802 -41.147 1.00 77.62 92 ALA A N 1
ATOM 737 C CA . ALA A 1 92 ? 38.749 6.997 -40.010 1.00 77.62 92 ALA A CA 1
ATOM 738 C C . ALA A 1 92 ? 38.566 7.765 -38.689 1.00 77.62 92 ALA A C 1
ATOM 740 O O . ALA A 1 92 ? 37.955 7.236 -37.757 1.00 77.62 92 ALA A O 1
ATOM 741 N N . GLY A 1 93 ? 38.985 9.036 -38.647 1.00 81.62 93 GLY A N 1
ATOM 742 C CA . GLY A 1 93 ? 38.797 9.907 -37.483 1.00 81.62 93 GLY A CA 1
ATOM 743 C C . GLY A 1 93 ? 37.323 10.137 -37.129 1.00 81.62 93 GLY A C 1
ATOM 744 O O . GLY A 1 93 ? 36.938 10.037 -35.962 1.00 81.62 93 GLY A O 1
ATOM 745 N N . LEU A 1 94 ? 36.459 10.363 -38.127 1.00 80.12 94 LEU A N 1
ATOM 746 C CA . LEU A 1 94 ? 35.015 10.515 -37.906 1.00 80.12 94 LEU A CA 1
ATOM 747 C C . LEU A 1 94 ? 34.374 9.253 -37.329 1.00 80.12 94 LEU A C 1
ATOM 749 O O . LEU A 1 94 ? 33.496 9.334 -36.475 1.00 80.12 94 LEU A O 1
ATOM 753 N N . VAL A 1 95 ? 34.805 8.075 -37.762 1.00 78.69 95 VAL A N 1
ATOM 754 C CA . VAL A 1 95 ? 34.232 6.802 -37.301 1.00 78.69 95 VAL A CA 1
ATOM 755 C C . VAL A 1 95 ? 34.747 6.383 -35.946 1.00 78.69 95 VAL A C 1
ATOM 757 O O . VAL A 1 95 ? 34.019 5.761 -35.165 1.00 78.69 95 VAL A O 1
ATOM 760 N N . GLU A 1 96 ? 35.970 6.765 -35.619 1.00 82.38 96 GLU A N 1
ATOM 761 C CA . GLU A 1 96 ? 36.450 6.676 -34.257 1.00 82.38 96 GLU A CA 1
ATOM 762 C C . GLU A 1 96 ? 35.631 7.578 -33.326 1.00 82.38 96 GLU A C 1
ATOM 764 O O . GLU A 1 96 ? 35.106 7.082 -32.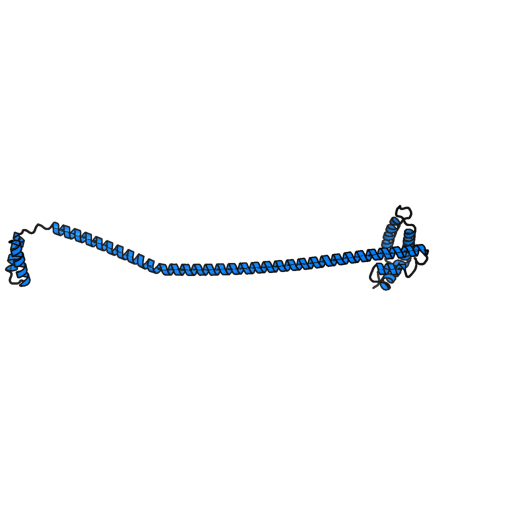326 1.00 82.38 96 GLU A O 1
ATOM 769 N N . HIS A 1 97 ? 35.420 8.843 -33.708 1.00 84.00 97 HIS A N 1
ATOM 770 C CA . HIS A 1 97 ? 34.635 9.813 -32.942 1.00 84.00 97 HIS A CA 1
ATOM 771 C C . HIS A 1 97 ? 33.158 9.412 -32.783 1.00 84.00 97 HIS A C 1
ATOM 773 O O . HIS A 1 97 ? 32.612 9.418 -31.682 1.00 84.00 97 HIS A O 1
ATOM 779 N N . LEU A 1 98 ? 32.492 8.997 -33.859 1.00 80.19 98 LEU A N 1
ATOM 780 C CA . LEU A 1 98 ? 31.107 8.523 -33.785 1.00 80.19 98 LEU A CA 1
ATOM 781 C C . LEU A 1 98 ? 31.006 7.209 -33.003 1.00 80.19 98 LEU A C 1
ATOM 783 O O . LEU A 1 98 ? 30.039 6.982 -32.279 1.00 80.19 98 LEU A O 1
ATOM 787 N N . GLY A 1 99 ? 32.029 6.356 -33.090 1.00 80.12 99 GLY A N 1
ATOM 788 C CA . GLY A 1 99 ? 32.106 5.138 -32.297 1.00 80.12 99 GLY A CA 1
ATOM 789 C C . GLY A 1 99 ? 32.244 5.400 -30.799 1.00 80.12 99 GLY A C 1
ATOM 790 O O . GLY A 1 99 ? 31.633 4.682 -30.009 1.00 80.12 99 GLY A O 1
ATOM 791 N N . THR A 1 100 ? 33.023 6.405 -30.386 1.00 83.75 100 THR A N 1
ATOM 792 C CA . THR A 1 100 ? 33.119 6.790 -28.968 1.00 83.75 100 THR A CA 1
ATOM 793 C C . THR A 1 100 ? 31.806 7.391 -28.471 1.00 83.75 100 THR A C 1
ATOM 795 O O . THR A 1 100 ? 31.353 7.005 -27.393 1.00 83.75 100 THR A O 1
ATOM 798 N N . GLN A 1 101 ? 31.151 8.242 -29.269 1.00 84.50 101 GLN A N 1
ATOM 799 C CA . GLN A 1 101 ? 29.836 8.805 -28.945 1.00 84.50 101 GLN A CA 1
ATOM 800 C C . GLN A 1 101 ? 28.735 7.743 -28.839 1.00 84.50 101 GLN A C 1
ATOM 802 O O . GLN A 1 101 ? 27.906 7.806 -27.933 1.00 84.50 101 GLN A O 1
ATOM 807 N N . LEU A 1 102 ? 28.715 6.745 -29.729 1.00 82.25 102 LEU A N 1
ATOM 808 C CA . LEU A 1 102 ? 27.711 5.689 -29.630 1.00 82.25 102 LEU A CA 1
ATOM 809 C C . LEU A 1 102 ? 27.924 4.847 -28.370 1.00 82.25 102 LEU A C 1
ATOM 811 O O . LEU A 1 102 ? 26.968 4.609 -27.642 1.00 82.25 102 LEU A O 1
ATOM 815 N N . ARG A 1 103 ? 29.169 4.456 -28.063 1.00 83.19 103 ARG A N 1
ATOM 816 C CA . ARG A 1 103 ? 29.467 3.685 -26.843 1.00 83.19 103 ARG A CA 1
ATOM 817 C C . ARG A 1 103 ? 29.089 4.446 -25.574 1.00 83.19 103 ARG A C 1
ATOM 819 O O . ARG A 1 103 ? 28.564 3.838 -24.644 1.00 83.19 103 ARG A O 1
ATOM 826 N N . SER A 1 104 ? 29.337 5.756 -25.520 1.00 87.38 104 SER A N 1
ATOM 827 C CA . SER A 1 104 ? 28.941 6.570 -24.366 1.00 87.38 104 SER A CA 1
ATOM 828 C C . SER A 1 104 ? 27.419 6.697 -24.252 1.00 87.38 104 SER A C 1
ATOM 830 O O . SER A 1 104 ? 26.882 6.577 -23.152 1.00 87.38 104 SER A O 1
ATOM 832 N N . SER A 1 105 ? 26.715 6.853 -25.376 1.00 85.44 105 SER A N 1
ATOM 833 C CA . SER A 1 105 ? 25.250 6.870 -25.418 1.00 85.44 105 SER A CA 1
ATOM 834 C C . SER A 1 105 ? 24.644 5.528 -24.990 1.00 85.44 105 SER A C 1
ATOM 836 O O . SER A 1 105 ? 23.760 5.499 -24.136 1.00 85.44 105 SER A O 1
ATOM 838 N N . GLU A 1 106 ? 25.152 4.407 -25.503 1.00 86.81 106 GLU A N 1
ATOM 839 C CA . GLU A 1 106 ? 24.712 3.061 -25.122 1.00 86.81 106 GLU A CA 1
ATOM 840 C C . GLU A 1 106 ? 24.976 2.777 -23.639 1.00 86.81 106 GLU A C 1
ATOM 842 O O . GLU A 1 106 ? 24.114 2.219 -22.955 1.00 86.81 106 GLU A O 1
ATOM 847 N N . ALA A 1 107 ? 26.128 3.205 -23.113 1.00 88.50 107 ALA A N 1
ATOM 848 C CA . ALA A 1 107 ? 26.440 3.099 -21.692 1.00 88.50 107 ALA A CA 1
ATOM 849 C C . ALA A 1 107 ? 25.471 3.928 -20.833 1.00 88.50 107 ALA A C 1
ATOM 851 O O . ALA A 1 107 ? 24.977 3.424 -19.824 1.00 88.50 107 ALA A O 1
ATOM 852 N N . ALA A 1 108 ? 25.146 5.156 -21.251 1.00 91.50 108 ALA A N 1
ATOM 853 C CA . ALA A 1 108 ? 24.181 6.009 -20.560 1.00 91.50 108 ALA A CA 1
ATOM 854 C C . ALA A 1 108 ? 22.776 5.388 -20.550 1.00 91.50 108 ALA A C 1
ATOM 856 O O . ALA A 1 108 ? 22.167 5.275 -19.487 1.00 91.50 108 ALA A O 1
ATOM 857 N N . VAL A 1 109 ? 22.300 4.894 -21.698 1.00 90.94 109 VAL A N 1
ATOM 858 C CA . VAL A 1 109 ? 21.003 4.205 -21.811 1.00 90.94 109 VAL A CA 1
ATOM 859 C C . VAL A 1 109 ? 20.983 2.925 -20.973 1.00 90.94 109 VAL A C 1
ATOM 861 O O . VAL A 1 109 ? 19.992 2.620 -20.309 1.00 90.94 109 VAL A O 1
ATOM 864 N N . SER A 1 110 ? 22.073 2.156 -20.973 1.00 89.62 110 SER A N 1
ATOM 865 C CA . SER A 1 110 ? 22.197 0.960 -20.137 1.00 89.62 110 SER A CA 1
ATOM 866 C C . SER A 1 110 ? 22.146 1.304 -18.647 1.00 89.62 110 SER A C 1
ATOM 868 O O . SER A 1 110 ? 21.508 0.592 -17.870 1.00 89.62 110 SER A O 1
ATOM 870 N N . GLU A 1 111 ? 22.815 2.376 -18.230 1.00 94.38 111 GLU A N 1
ATOM 871 C CA . GLU A 1 111 ? 22.824 2.822 -16.838 1.00 94.38 111 GLU A CA 1
ATOM 872 C C . GLU A 1 111 ? 21.458 3.365 -16.408 1.00 94.38 111 GLU A C 1
ATOM 874 O O . GLU A 1 111 ? 20.966 3.022 -15.334 1.00 94.38 111 GLU A O 1
ATOM 879 N N . GLU A 1 112 ? 20.784 4.126 -17.267 1.00 95.19 112 GLU A N 1
ATOM 880 C CA . GLU A 1 112 ? 19.416 4.590 -17.035 1.00 95.19 112 GLU A CA 1
ATOM 881 C C . GLU A 1 112 ? 18.445 3.415 -16.865 1.00 95.19 112 GLU A C 1
ATOM 883 O O . GLU A 1 112 ? 17.689 3.365 -15.893 1.00 95.19 112 GLU A O 1
ATOM 888 N N . ARG A 1 113 ? 18.541 2.392 -17.724 1.00 95.25 113 ARG A N 1
ATOM 889 C CA . ARG A 1 113 ? 17.762 1.151 -17.580 1.00 95.25 113 ARG A CA 1
ATOM 890 C C . ARG A 1 113 ? 18.048 0.431 -16.263 1.00 95.25 113 ARG A C 1
ATOM 892 O O . ARG A 1 113 ? 17.125 -0.096 -15.645 1.00 95.25 113 ARG A O 1
ATOM 899 N N . ARG A 1 114 ? 19.305 0.396 -15.808 1.00 95.50 114 ARG A N 1
ATOM 900 C CA . ARG A 1 114 ? 19.660 -0.188 -14.500 1.00 95.50 114 ARG A CA 1
ATOM 901 C C . ARG A 1 114 ? 19.069 0.614 -13.346 1.00 95.50 114 ARG A C 1
ATOM 903 O O . ARG A 1 114 ? 18.571 0.016 -12.393 1.00 95.50 114 ARG A O 1
ATOM 910 N N . ARG A 1 115 ? 19.093 1.945 -13.424 1.00 96.38 115 ARG A N 1
ATOM 911 C CA . ARG A 1 115 ? 18.477 2.825 -12.420 1.00 96.38 115 ARG A CA 1
ATOM 912 C C . ARG A 1 115 ? 16.966 2.634 -12.362 1.00 96.38 115 ARG A C 1
ATOM 914 O O . ARG A 1 115 ? 16.440 2.500 -11.261 1.00 96.38 115 ARG A O 1
ATOM 921 N N . ALA A 1 116 ? 16.304 2.533 -13.513 1.00 96.31 116 ALA A N 1
ATOM 922 C CA . ALA A 1 116 ? 14.874 2.248 -13.594 1.00 96.31 116 ALA A CA 1
ATOM 923 C C . ALA A 1 116 ? 14.527 0.908 -12.927 1.00 96.31 116 ALA A C 1
ATOM 925 O O . ALA A 1 116 ? 13.683 0.876 -12.037 1.00 96.31 116 ALA A O 1
ATOM 926 N N . ARG A 1 117 ? 15.261 -0.171 -13.242 1.00 97.00 117 ARG A N 1
ATOM 927 C CA . ARG A 1 117 ? 15.062 -1.486 -12.601 1.00 97.00 117 ARG A CA 1
ATOM 928 C C . ARG A 1 117 ? 15.232 -1.437 -11.082 1.00 97.00 117 ARG A C 1
ATOM 930 O O . ARG A 1 117 ? 14.386 -1.935 -10.353 1.00 97.00 117 ARG A O 1
ATOM 937 N N . ARG A 1 118 ? 16.283 -0.772 -10.588 1.00 97.25 118 ARG A N 1
ATOM 938 C CA . ARG A 1 118 ? 16.495 -0.593 -9.139 1.00 97.25 118 ARG A CA 1
ATOM 939 C C . ARG A 1 118 ? 15.366 0.209 -8.485 1.00 97.25 118 ARG A C 1
ATOM 941 O O . ARG A 1 118 ? 15.013 -0.061 -7.341 1.00 97.25 118 ARG A O 1
ATOM 948 N N . ALA A 1 119 ? 14.825 1.213 -9.173 1.00 96.94 119 ALA A N 1
ATOM 949 C CA . ALA A 1 119 ? 13.697 1.994 -8.674 1.00 96.94 119 ALA A CA 1
ATOM 950 C C . ALA A 1 119 ? 12.408 1.156 -8.624 1.00 96.94 119 ALA A C 1
ATOM 952 O O . ALA A 1 119 ? 11.692 1.208 -7.625 1.00 96.94 119 ALA A O 1
ATOM 953 N N . GLU A 1 120 ? 12.150 0.336 -9.645 1.00 97.06 120 GLU A N 1
ATOM 954 C CA . GLU A 1 120 ? 11.028 -0.609 -9.675 1.00 97.06 120 GLU A CA 1
ATOM 955 C C . GLU A 1 120 ? 11.126 -1.651 -8.557 1.00 97.06 120 GLU A C 1
ATOM 957 O O . GLU A 1 120 ? 10.146 -1.871 -7.844 1.00 97.06 120 GLU A O 1
ATOM 962 N N . GLU A 1 121 ? 12.307 -2.238 -8.345 1.00 97.44 121 GLU A N 1
ATOM 963 C CA . GLU A 1 121 ? 12.569 -3.186 -7.255 1.00 97.44 121 GLU A CA 1
ATOM 964 C C . GLU A 1 121 ? 12.333 -2.546 -5.882 1.00 97.44 121 GLU A C 1
ATOM 966 O O . GLU A 1 121 ? 11.635 -3.117 -5.043 1.00 97.44 121 GLU A O 1
ATOM 971 N N . LYS A 1 122 ? 12.840 -1.324 -5.663 1.00 97.31 122 LYS A N 1
ATOM 972 C CA . LYS A 1 122 ? 12.586 -0.563 -4.429 1.00 97.31 122 LYS A CA 1
ATOM 973 C C . LYS A 1 122 ? 11.099 -0.268 -4.235 1.00 97.31 122 LYS A C 1
ATOM 975 O O . LYS A 1 122 ? 10.591 -0.427 -3.129 1.00 97.31 122 LYS A O 1
ATOM 980 N N . ALA A 1 123 ? 10.388 0.121 -5.291 1.00 97.31 123 ALA A N 1
ATOM 981 C CA . ALA A 1 123 ? 8.952 0.379 -5.226 1.00 97.31 123 ALA A CA 1
ATOM 982 C C . ALA A 1 123 ? 8.144 -0.904 -4.965 1.00 97.31 123 ALA A C 1
ATOM 984 O O . ALA A 1 123 ? 7.145 -0.878 -4.248 1.00 97.31 123 ALA A O 1
ATOM 985 N N . ALA A 1 124 ? 8.560 -2.043 -5.524 1.00 97.19 124 ALA A N 1
ATOM 986 C CA . ALA A 1 124 ? 7.958 -3.342 -5.238 1.00 97.19 124 ALA A CA 1
ATOM 987 C C . ALA A 1 124 ? 8.198 -3.769 -3.782 1.00 97.19 124 ALA A C 1
ATOM 989 O O . ALA A 1 124 ? 7.261 -4.210 -3.119 1.00 97.19 124 ALA A O 1
ATOM 990 N N . ALA A 1 125 ? 9.414 -3.581 -3.262 1.00 97.56 125 ALA A N 1
ATOM 991 C CA . ALA A 1 125 ? 9.737 -3.845 -1.862 1.00 97.56 125 ALA A CA 1
ATOM 992 C C . ALA A 1 125 ? 8.925 -2.954 -0.906 1.00 97.56 125 ALA A C 1
ATOM 994 O O . ALA A 1 125 ? 8.346 -3.459 0.051 1.00 97.56 125 ALA A O 1
ATOM 995 N N . ALA A 1 126 ? 8.803 -1.656 -1.205 1.00 97.06 126 ALA A N 1
ATOM 996 C CA . ALA A 1 126 ? 7.995 -0.726 -0.416 1.00 97.06 126 ALA A CA 1
ATOM 997 C C . ALA A 1 126 ? 6.506 -1.109 -0.403 1.00 97.06 126 ALA A C 1
ATOM 999 O O . ALA A 1 126 ? 5.868 -1.063 0.645 1.00 97.06 126 ALA A O 1
ATOM 1000 N N . ARG A 1 127 ? 5.957 -1.547 -1.546 1.00 97.12 127 ARG A N 1
ATOM 1001 C CA . ARG A 1 127 ? 4.574 -2.044 -1.627 1.00 97.12 127 ARG A CA 1
ATOM 1002 C C . ARG A 1 127 ? 4.351 -3.291 -0.775 1.00 97.12 127 ARG A C 1
ATOM 1004 O O . ARG A 1 127 ? 3.347 -3.357 -0.080 1.00 97.12 127 ARG A O 1
ATOM 1011 N N . ARG A 1 128 ? 5.285 -4.248 -0.786 1.00 96.81 128 ARG A N 1
ATOM 1012 C CA . ARG A 1 128 ? 5.207 -5.441 0.078 1.00 96.81 128 ARG A CA 1
ATOM 1013 C C . ARG A 1 128 ? 5.243 -5.061 1.557 1.00 96.81 128 ARG A C 1
ATOM 1015 O O . ARG A 1 128 ? 4.357 -5.459 2.297 1.00 96.81 128 ARG A O 1
ATOM 1022 N N . ALA A 1 129 ? 6.182 -4.199 1.948 1.00 97.56 129 ALA A N 1
ATOM 1023 C CA . ALA A 1 129 ? 6.282 -3.722 3.325 1.00 97.56 129 ALA A CA 1
ATOM 1024 C C . ALA A 1 129 ? 5.014 -2.983 3.795 1.00 97.56 129 ALA A C 1
ATOM 1026 O O . ALA A 1 129 ? 4.621 -3.119 4.950 1.00 97.56 129 ALA A O 1
ATOM 1027 N N . ALA A 1 130 ? 4.356 -2.224 2.911 1.00 97.31 130 ALA A N 1
ATOM 1028 C CA . ALA A 1 130 ? 3.086 -1.569 3.225 1.00 97.31 130 ALA A CA 1
ATOM 1029 C C . ALA A 1 130 ? 1.957 -2.583 3.476 1.00 97.31 130 ALA A C 1
ATOM 1031 O O . ALA A 1 130 ? 1.229 -2.441 4.455 1.00 97.31 130 ALA A O 1
ATOM 1032 N N . VAL A 1 131 ? 1.855 -3.625 2.643 1.00 97.94 131 VAL A N 1
ATOM 1033 C CA . VAL A 1 131 ? 0.876 -4.712 2.823 1.00 97.94 131 VAL A CA 1
ATOM 1034 C C . VAL A 1 131 ? 1.131 -5.473 4.127 1.00 97.94 131 VAL A C 1
ATOM 1036 O O . VAL A 1 131 ? 0.196 -5.708 4.888 1.00 97.94 131 VAL A O 1
ATOM 1039 N N . ASP A 1 132 ? 2.388 -5.799 4.432 1.00 97.81 132 ASP A N 1
ATOM 1040 C CA . ASP A 1 132 ? 2.750 -6.488 5.677 1.00 97.81 132 ASP A CA 1
ATOM 1041 C C . ASP A 1 132 ? 2.417 -5.632 6.912 1.00 97.81 132 ASP A C 1
ATOM 1043 O O . ASP A 1 132 ? 1.900 -6.136 7.913 1.00 97.81 132 ASP A O 1
ATOM 1047 N N . ALA A 1 133 ? 2.656 -4.318 6.837 1.00 97.50 133 ALA A N 1
ATOM 1048 C CA . ALA A 1 133 ? 2.307 -3.381 7.902 1.00 97.50 133 ALA A CA 1
ATOM 1049 C C . ALA A 1 133 ? 0.786 -3.260 8.102 1.00 97.50 133 ALA A C 1
ATOM 1051 O O . ALA A 1 133 ? 0.319 -3.175 9.239 1.00 97.50 133 ALA A O 1
ATOM 1052 N N . GLU A 1 134 ? 0.004 -3.270 7.022 1.00 97.56 134 GLU A N 1
ATOM 1053 C CA . GLU A 1 134 ? -1.459 -3.246 7.085 1.00 97.56 134 GLU A CA 1
ATOM 1054 C C . GLU A 1 134 ? -2.024 -4.546 7.673 1.00 97.56 134 GLU A C 1
ATOM 1056 O O . GLU A 1 134 ? -2.865 -4.504 8.574 1.00 97.56 134 GLU A O 1
ATOM 1061 N N . ALA A 1 135 ? -1.490 -5.701 7.266 1.00 97.69 135 ALA A N 1
ATOM 1062 C CA . ALA A 1 135 ? -1.849 -6.994 7.844 1.00 97.69 135 ALA A CA 1
ATOM 1063 C C . ALA A 1 135 ? -1.540 -7.052 9.351 1.00 97.69 135 ALA A C 1
ATOM 1065 O O . ALA A 1 135 ? -2.369 -7.516 10.139 1.00 97.69 135 ALA A O 1
ATOM 1066 N N . ALA A 1 136 ? -0.386 -6.525 9.775 1.00 97.69 136 ALA A N 1
ATOM 1067 C CA . ALA A 1 136 ? -0.023 -6.436 11.187 1.00 97.69 136 ALA A CA 1
ATOM 1068 C C . ALA A 1 136 ? -0.987 -5.539 11.984 1.00 97.69 136 ALA A C 1
ATOM 1070 O O . ALA A 1 136 ? -1.395 -5.910 13.086 1.00 97.69 136 ALA A O 1
ATOM 1071 N N . ARG A 1 137 ? -1.404 -4.396 11.420 1.00 97.69 137 ARG A N 1
ATOM 1072 C CA . ARG A 1 137 ? -2.408 -3.513 12.039 1.00 97.69 137 ARG A CA 1
ATOM 1073 C C . ARG A 1 137 ? -3.762 -4.202 12.180 1.00 97.69 137 ARG A C 1
ATOM 1075 O O . ARG A 1 137 ? -4.331 -4.183 13.265 1.00 97.69 137 ARG A O 1
ATOM 1082 N N . CYS A 1 138 ? -4.240 -4.879 11.138 1.00 97.81 138 CYS A N 1
ATOM 1083 C CA . CYS A 1 138 ? -5.497 -5.629 11.192 1.00 97.81 138 CYS A CA 1
ATOM 1084 C C . CYS A 1 138 ? -5.448 -6.759 12.245 1.00 97.81 138 CYS A C 1
ATOM 1086 O O . CYS A 1 138 ? -6.386 -6.955 13.025 1.00 97.81 138 CYS A O 1
ATOM 1088 N N . ALA A 1 139 ? -4.316 -7.463 12.344 1.00 97.94 139 ALA A N 1
ATOM 1089 C CA . ALA A 1 139 ? -4.096 -8.465 13.384 1.00 97.94 139 ALA A CA 1
ATOM 1090 C C . ALA A 1 139 ? -4.086 -7.851 14.798 1.00 97.94 139 ALA A C 1
ATOM 1092 O O . ALA A 1 139 ? -4.608 -8.448 15.738 1.00 97.94 139 ALA A O 1
ATOM 1093 N N . GLN A 1 140 ? -3.522 -6.655 14.969 1.00 97.94 140 GLN A N 1
ATOM 1094 C CA . GLN A 1 140 ? -3.553 -5.946 16.247 1.00 97.94 140 GLN A CA 1
ATOM 1095 C C . GLN A 1 140 ? -4.970 -5.483 16.612 1.00 97.94 140 GLN A C 1
ATOM 1097 O O . GLN A 1 140 ? -5.400 -5.685 17.746 1.00 97.94 140 GLN A O 1
ATOM 1102 N N . GLU A 1 141 ? -5.717 -4.921 15.660 1.00 97.88 141 GLU A N 1
ATOM 1103 C CA . GLU A 1 141 ? -7.102 -4.494 15.875 1.00 97.88 141 GLU A CA 1
ATOM 1104 C C . GLU A 1 141 ? -8.018 -5.663 16.237 1.00 97.88 141 GLU A C 1
ATOM 1106 O O . GLU A 1 141 ? -8.808 -5.557 17.170 1.00 97.88 141 GLU A O 1
ATOM 1111 N N . SER A 1 142 ? -7.900 -6.797 15.543 1.00 97.44 142 SER A N 1
ATOM 1112 C CA . SER A 1 142 ? -8.689 -7.994 15.862 1.00 97.44 142 SER A CA 1
ATOM 1113 C C . SER A 1 142 ? -8.385 -8.538 17.260 1.00 97.44 142 SER A C 1
ATOM 1115 O O . SER A 1 142 ? -9.311 -8.907 17.980 1.00 97.44 142 SER A O 1
ATOM 1117 N N . ARG A 1 143 ? -7.116 -8.520 17.693 1.00 98.06 143 ARG A N 1
ATOM 1118 C CA . ARG A 1 143 ? -6.738 -8.874 19.072 1.00 98.06 143 ARG A CA 1
ATOM 1119 C C . ARG A 1 143 ? -7.339 -7.914 20.093 1.00 98.06 143 ARG A C 1
ATOM 1121 O O . ARG A 1 143 ? -7.891 -8.379 21.083 1.00 98.06 143 ARG A O 1
ATOM 1128 N N . ALA A 1 144 ? -7.267 -6.608 19.836 1.00 97.69 144 ALA A N 1
ATOM 1129 C CA . ALA A 1 144 ? -7.854 -5.602 20.715 1.00 97.69 144 ALA A CA 1
ATOM 1130 C C . ALA A 1 144 ? -9.378 -5.776 20.825 1.00 97.69 144 ALA A C 1
ATOM 1132 O O . ALA A 1 144 ? -9.914 -5.744 21.927 1.00 97.69 144 ALA A O 1
ATOM 1133 N N . ARG A 1 145 ? -10.070 -6.049 19.710 1.00 98.06 145 ARG A N 1
ATOM 1134 C CA . ARG A 1 145 ? -11.516 -6.338 19.710 1.00 98.06 145 ARG A CA 1
ATOM 1135 C C . ARG A 1 145 ? -11.849 -7.585 20.529 1.00 98.06 145 ARG A C 1
ATOM 1137 O O . ARG A 1 145 ? -12.707 -7.523 21.404 1.00 98.06 145 ARG A O 1
ATOM 1144 N N . ALA A 1 146 ? -11.117 -8.678 20.323 1.00 98.12 146 ALA A N 1
ATOM 1145 C CA . ALA A 1 146 ? -11.309 -9.903 21.098 1.00 98.12 146 ALA A CA 1
ATOM 1146 C C . ALA A 1 146 ? -11.044 -9.695 22.602 1.00 98.12 146 ALA A C 1
ATOM 1148 O O . ALA A 1 146 ? -11.709 -10.293 23.444 1.00 98.12 146 ALA A O 1
ATOM 1149 N N . GLU A 1 147 ? -10.081 -8.845 22.964 1.00 98.38 147 GLU A N 1
ATOM 1150 C CA . GLU A 1 147 ? -9.839 -8.471 24.359 1.00 98.38 147 GLU A CA 1
ATOM 1151 C C . GLU A 1 147 ? -10.990 -7.637 24.931 1.00 98.38 147 GLU A C 1
ATOM 1153 O O . GLU A 1 147 ? -11.459 -7.932 26.029 1.00 98.38 147 GLU A O 1
ATOM 1158 N N . THR A 1 148 ? -11.507 -6.661 24.178 1.00 98.06 148 THR A N 1
ATOM 1159 C CA . THR A 1 148 ? -12.677 -5.884 24.613 1.00 98.06 148 THR A CA 1
ATOM 1160 C C . THR A 1 148 ? -13.914 -6.757 24.809 1.00 98.06 148 THR A C 1
ATOM 1162 O O . THR A 1 148 ? -14.595 -6.603 25.818 1.00 98.06 148 THR A O 1
ATOM 1165 N N . GLU A 1 149 ? -14.171 -7.720 23.919 1.00 98.19 149 GLU A N 1
ATOM 1166 C CA . GLU A 1 149 ? -15.278 -8.676 24.061 1.00 98.19 149 GLU A CA 1
ATOM 1167 C C . GLU A 1 149 ? -15.128 -9.514 25.337 1.00 98.19 149 GLU A C 1
ATOM 1169 O O . GLU A 1 149 ? -16.055 -9.577 26.143 1.00 98.19 149 GLU A O 1
ATOM 1174 N N . ARG A 1 150 ? -13.932 -10.057 25.601 1.00 98.44 150 ARG A N 1
ATOM 1175 C CA . ARG A 1 150 ? -13.650 -10.802 26.843 1.00 98.44 150 ARG A CA 1
ATOM 1176 C C . ARG A 1 150 ? -13.850 -9.960 28.100 1.00 98.44 150 ARG A C 1
ATOM 1178 O O . ARG A 1 150 ? -14.322 -10.470 29.116 1.00 98.44 150 ARG A O 1
ATOM 1185 N N . LEU A 1 151 ? -13.459 -8.686 28.065 1.00 98.38 151 LEU A N 1
ATOM 1186 C CA . LEU A 1 151 ? -13.656 -7.777 29.194 1.00 98.38 151 LEU A CA 1
ATOM 1187 C C . LEU A 1 151 ? -15.142 -7.491 29.425 1.00 98.38 151 LEU A C 1
ATOM 1189 O O . LEU A 1 151 ? -15.576 -7.505 30.574 1.00 98.38 151 LEU A O 1
ATOM 1193 N N . LEU A 1 152 ? -15.928 -7.299 28.364 1.00 98.31 152 LEU A N 1
ATOM 1194 C CA . LEU A 1 152 ? -17.377 -7.113 28.467 1.00 98.31 152 LEU A CA 1
ATOM 1195 C C . LEU A 1 152 ? -18.074 -8.358 29.027 1.00 98.31 152 LEU A C 1
ATOM 1197 O O . LEU A 1 152 ? -18.882 -8.239 29.944 1.00 98.31 152 LEU A O 1
ATOM 1201 N N . GLU A 1 153 ? -17.710 -9.555 28.561 1.00 98.25 153 GLU A N 1
ATOM 1202 C CA . GLU A 1 153 ? -18.209 -10.818 29.126 1.00 98.25 153 GLU A CA 1
ATOM 1203 C C . GLU A 1 153 ? -17.860 -10.948 30.615 1.00 98.25 153 GLU A C 1
ATOM 1205 O O . GLU A 1 153 ? -18.675 -11.390 31.432 1.00 98.25 153 GLU A O 1
ATOM 1210 N N . ARG A 1 154 ? -16.647 -10.529 30.996 1.00 98.12 154 ARG A N 1
ATOM 1211 C CA . ARG A 1 154 ? -16.219 -10.534 32.395 1.00 98.12 154 ARG A CA 1
ATOM 1212 C C . ARG A 1 154 ? -17.013 -9.543 33.239 1.00 98.12 154 ARG A C 1
ATOM 1214 O O . ARG A 1 154 ? -17.364 -9.898 34.363 1.00 98.12 154 ARG A O 1
ATOM 1221 N N . ILE A 1 155 ? -17.285 -8.345 32.725 1.00 98.19 155 ILE A N 1
ATOM 1222 C CA . ILE A 1 155 ? -18.112 -7.336 33.398 1.00 98.19 155 ILE A CA 1
ATOM 1223 C C . ILE A 1 155 ? -19.524 -7.882 33.602 1.00 98.19 155 ILE A C 1
ATOM 1225 O O . ILE A 1 155 ? -19.957 -7.958 34.746 1.00 98.19 155 ILE A O 1
ATOM 1229 N N . ALA A 1 156 ? -20.173 -8.393 32.553 1.00 98.00 156 ALA A N 1
ATOM 1230 C CA . ALA A 1 156 ? -21.514 -8.973 32.652 1.00 98.00 156 ALA A CA 1
ATOM 1231 C C . ALA A 1 156 ? -21.576 -10.133 33.666 1.00 98.00 156 ALA A C 1
ATOM 1233 O O . ALA A 1 156 ? -22.519 -10.258 34.446 1.00 98.00 156 ALA A O 1
ATOM 1234 N N . SER A 1 157 ? -20.536 -10.975 33.713 1.00 97.62 157 SER A N 1
ATOM 1235 C CA . SER A 1 157 ? -20.423 -12.037 34.719 1.00 97.62 157 SER A CA 1
ATOM 1236 C C . SER A 1 157 ? -20.279 -11.499 36.147 1.00 97.62 157 SER A C 1
ATOM 1238 O O . SER A 1 157 ? -20.781 -12.124 37.084 1.00 97.62 157 SER A O 1
ATOM 1240 N N . LEU A 1 158 ? -19.569 -10.386 36.338 1.00 96.81 158 LEU A N 1
ATOM 1241 C CA . LEU A 1 158 ? -19.426 -9.747 37.645 1.00 96.81 158 LEU A CA 1
ATOM 1242 C C . LEU A 1 158 ? -20.722 -9.056 38.072 1.00 96.81 158 LEU A C 1
ATOM 1244 O O . LEU A 1 158 ? -21.117 -9.234 39.218 1.00 96.81 158 LEU A O 1
ATOM 1248 N N . GLU A 1 159 ? -21.399 -8.358 37.163 1.00 96.88 159 GLU A N 1
ATOM 1249 C CA . GLU A 1 159 ? -22.711 -7.743 37.404 1.00 96.88 159 GLU A CA 1
ATOM 1250 C C . GLU A 1 159 ? -23.727 -8.799 37.853 1.00 96.88 159 GLU A C 1
ATOM 1252 O O . GLU A 1 159 ? -24.265 -8.699 38.950 1.00 96.88 159 GLU A O 1
ATOM 1257 N N . ALA A 1 160 ? -23.860 -9.908 37.115 1.00 96.00 160 ALA A N 1
ATOM 1258 C CA . ALA A 1 160 ? -24.758 -11.002 37.495 1.00 96.00 160 ALA A CA 1
ATOM 1259 C C . ALA A 1 160 ? -24.424 -11.623 38.868 1.00 96.00 160 ALA A C 1
ATOM 1261 O O . ALA A 1 160 ? -25.305 -12.110 39.580 1.00 96.00 160 ALA A O 1
ATOM 1262 N N . ARG A 1 161 ? -23.141 -11.630 39.259 1.00 95.62 161 ARG A N 1
ATOM 1263 C CA . ARG A 1 161 ? -22.726 -12.081 40.595 1.00 95.62 161 ARG A CA 1
ATOM 1264 C C . ARG A 1 161 ? -23.114 -11.086 41.681 1.00 95.62 161 ARG A C 1
ATOM 1266 O O . ARG A 1 161 ? -23.513 -11.539 42.749 1.00 95.62 161 ARG A O 1
ATOM 1273 N N . VAL A 1 162 ? -22.961 -9.787 41.431 1.00 95.12 162 VAL A N 1
ATOM 1274 C CA . VAL A 1 162 ? -23.359 -8.730 42.371 1.00 95.12 162 VAL A CA 1
ATOM 1275 C C . VAL A 1 162 ? -24.871 -8.764 42.565 1.00 95.12 162 VAL A C 1
ATOM 1277 O O . VAL A 1 162 ? -25.313 -8.901 43.700 1.00 95.12 162 VAL A O 1
ATOM 1280 N N . ASP A 1 163 ? -25.648 -8.814 41.482 1.00 93.75 163 ASP A N 1
ATOM 1281 C CA . ASP A 1 163 ? -27.110 -8.934 41.543 1.00 93.75 163 ASP A CA 1
ATOM 1282 C C . ASP A 1 163 ? -27.543 -10.163 42.360 1.00 93.75 163 ASP A C 1
ATOM 1284 O O . ASP A 1 163 ? -28.434 -10.097 43.209 1.00 93.75 163 ASP A O 1
ATOM 1288 N N . GLY A 1 164 ? -26.870 -11.301 42.152 1.00 91.62 164 GLY A N 1
ATOM 1289 C CA . GLY A 1 164 ? -27.114 -12.518 42.924 1.00 91.62 164 GLY A CA 1
ATOM 1290 C C . GLY A 1 164 ? -26.748 -12.394 44.409 1.00 91.62 164 GLY A C 1
ATOM 1291 O O . GLY A 1 164 ? -27.433 -12.971 45.253 1.00 91.62 164 GLY A O 1
ATOM 1292 N N . GLN A 1 165 ? -25.690 -11.649 44.741 1.00 92.00 165 GLN A N 1
ATOM 1293 C CA . GLN A 1 165 ? -25.274 -11.391 46.123 1.00 92.00 165 GLN A CA 1
ATOM 1294 C C . GLN A 1 165 ? -26.201 -10.406 46.841 1.00 92.00 165 GLN A C 1
ATOM 1296 O O . GLN A 1 165 ? -26.414 -10.560 48.041 1.00 92.00 165 GLN A O 1
ATOM 1301 N N . GLU A 1 166 ? -26.764 -9.431 46.127 1.00 92.94 166 GLU A N 1
ATOM 1302 C CA . GLU A 1 166 ? -27.685 -8.431 46.677 1.00 92.94 166 GLU A CA 1
ATOM 1303 C C . GLU A 1 166 ? -29.127 -8.952 46.801 1.00 92.94 166 GLU A C 1
ATOM 1305 O O . GLU A 1 166 ? -29.874 -8.520 47.680 1.00 92.94 166 GLU A O 1
ATOM 1310 N N . ALA A 1 167 ? -29.516 -9.947 45.998 1.00 90.62 167 ALA A N 1
ATOM 1311 C CA . ALA A 1 167 ? -30.865 -10.511 46.026 1.00 90.62 167 ALA A CA 1
ATOM 1312 C C . ALA A 1 167 ? -31.272 -11.074 47.403 1.00 90.62 167 ALA A C 1
ATOM 1314 O O . ALA A 1 167 ? -32.410 -10.889 47.839 1.00 90.62 167 ALA A O 1
ATOM 1315 N N . GLU A 1 168 ? -30.361 -11.758 48.097 1.00 89.12 168 GLU A N 1
ATOM 1316 C CA . GLU A 1 168 ? -30.637 -12.364 49.404 1.00 89.12 168 GLU A CA 1
ATOM 1317 C C . GLU A 1 168 ? -30.831 -11.326 50.530 1.00 89.12 168 GLU A C 1
ATOM 1319 O O . GLU A 1 168 ? -31.869 -11.374 51.197 1.00 89.12 168 GLU A O 1
ATOM 1324 N N . PRO A 1 169 ? -29.928 -10.345 50.742 1.00 91.38 169 PRO A N 1
ATOM 1325 C CA . PRO A 1 169 ? -30.163 -9.283 51.716 1.00 91.38 169 PRO A CA 1
ATOM 1326 C C . PRO A 1 169 ? -31.390 -8.431 51.366 1.00 91.38 169 PRO A C 1
ATOM 1328 O O . PRO A 1 169 ? -32.144 -8.090 52.274 1.00 91.38 169 PRO A O 1
ATOM 1331 N N . CYS A 1 170 ? -31.677 -8.155 50.086 1.00 92.06 170 CYS A N 1
ATOM 1332 C CA . CYS A 1 170 ? -32.920 -7.476 49.703 1.00 92.06 170 CYS A CA 1
ATOM 1333 C C . CYS A 1 170 ? -34.168 -8.266 50.127 1.00 92.06 170 CYS A C 1
ATOM 1335 O O . CYS A 1 170 ? -35.102 -7.688 50.681 1.00 92.06 170 CYS A O 1
ATOM 1337 N N . ARG A 1 171 ? -34.186 -9.594 49.938 1.00 91.69 171 ARG A N 1
ATOM 1338 C CA . ARG A 1 171 ? -35.285 -10.449 50.426 1.00 91.69 171 ARG A CA 1
ATOM 1339 C C . ARG A 1 171 ? -35.411 -10.414 51.947 1.00 91.69 171 ARG A C 1
ATOM 1341 O O . ARG A 1 171 ? -36.528 -10.366 52.458 1.00 91.69 171 ARG A O 1
ATOM 1348 N N . GLN A 1 172 ? -34.289 -10.424 52.666 1.00 93.94 172 GLN A N 1
ATOM 1349 C CA . GLN A 1 172 ? -34.281 -10.349 54.129 1.00 93.94 172 GLN A CA 1
ATOM 1350 C C . GLN A 1 172 ? -34.818 -9.007 54.634 1.00 93.94 172 GLN A C 1
ATOM 1352 O O . GLN A 1 172 ? -35.636 -9.000 55.551 1.00 93.94 172 GLN A O 1
ATOM 1357 N N . ILE A 1 173 ? -34.418 -7.891 54.015 1.00 94.50 173 ILE A N 1
ATOM 1358 C CA . ILE A 1 173 ? -34.917 -6.550 54.351 1.00 94.50 173 ILE A CA 1
ATOM 1359 C C . ILE A 1 173 ? -36.424 -6.472 54.104 1.00 94.50 173 ILE A C 1
ATOM 1361 O O . ILE A 1 173 ? -37.160 -6.142 55.027 1.00 94.50 173 ILE A O 1
ATOM 1365 N N . LEU A 1 174 ? -36.900 -6.875 52.921 1.00 95.25 174 LEU A N 1
ATOM 1366 C CA . LEU A 1 174 ? -38.335 -6.875 52.603 1.00 95.25 174 LEU A CA 1
ATOM 1367 C C . LEU A 1 174 ? -39.143 -7.753 53.573 1.00 95.25 174 LEU A C 1
ATOM 1369 O O . LEU A 1 174 ? -40.234 -7.381 54.008 1.00 95.25 174 LEU A O 1
ATOM 1373 N N . SER A 1 175 ? -38.605 -8.916 53.954 1.00 95.31 175 SER A N 1
ATOM 1374 C CA . SER A 1 175 ? -39.228 -9.778 54.963 1.00 95.31 175 SER A CA 1
ATOM 1375 C C . SER A 1 175 ? -39.254 -9.125 56.347 1.00 95.31 175 SER A C 1
ATOM 1377 O O . SER A 1 175 ? -40.231 -9.292 57.079 1.00 95.31 175 SER A O 1
ATOM 1379 N N . ALA A 1 176 ? -38.187 -8.424 56.734 1.00 94.56 176 ALA A N 1
ATOM 1380 C CA . ALA A 1 176 ? -38.105 -7.726 58.011 1.00 94.56 176 ALA A CA 1
ATOM 1381 C C . ALA A 1 176 ? -39.071 -6.535 58.057 1.00 94.56 176 ALA A C 1
ATOM 1383 O O . ALA A 1 176 ? -39.778 -6.371 59.048 1.00 94.56 176 ALA A O 1
ATOM 1384 N N . GLU A 1 177 ? -39.172 -5.761 56.976 1.00 96.38 177 GLU A N 1
ATOM 1385 C CA . GLU A 1 177 ? -40.136 -4.665 56.830 1.00 96.38 177 GLU A CA 1
ATOM 1386 C C . GLU A 1 177 ? -41.576 -5.170 56.973 1.00 96.38 177 GLU A C 1
ATOM 1388 O O . GLU A 1 177 ? -42.340 -4.639 57.780 1.00 96.38 177 GLU A O 1
ATOM 1393 N N . ALA A 1 178 ? -41.930 -6.267 56.293 1.00 95.69 178 ALA A N 1
ATOM 1394 C CA . ALA A 1 178 ? -43.248 -6.886 56.433 1.00 95.69 178 ALA A CA 1
ATOM 1395 C C . ALA A 1 178 ? -43.532 -7.352 57.877 1.00 95.69 178 ALA A C 1
ATOM 1397 O O . ALA A 1 178 ? -44.646 -7.189 58.388 1.00 95.69 178 ALA A O 1
ATOM 1398 N N . ALA A 1 179 ? -42.525 -7.907 58.561 1.00 96.00 179 ALA A N 1
ATOM 1399 C CA . ALA A 1 179 ? -42.643 -8.316 59.958 1.00 96.00 179 ALA A CA 1
ATOM 1400 C C . ALA A 1 179 ? -42.830 -7.117 60.905 1.00 96.00 179 ALA A C 1
ATOM 1402 O O . ALA A 1 179 ? -43.639 -7.204 61.833 1.00 96.00 179 ALA A O 1
ATOM 1403 N N . ILE A 1 180 ? -42.137 -6.000 60.656 1.00 95.81 180 ILE A N 1
ATOM 1404 C CA . ILE A 1 180 ? -42.281 -4.750 61.413 1.00 95.81 180 ILE A CA 1
ATOM 1405 C C . ILE A 1 180 ? -43.691 -4.187 61.235 1.00 95.81 180 ILE A C 1
ATOM 1407 O O . ILE A 1 180 ? -44.372 -3.979 62.235 1.00 95.81 180 ILE A O 1
ATOM 1411 N N . SER A 1 181 ? -44.192 -4.047 60.003 1.00 96.12 181 SER A N 1
ATOM 1412 C CA . SER A 1 181 ? -45.560 -3.556 59.767 1.00 96.12 181 SER A CA 1
ATOM 1413 C C . SER A 1 181 ? -46.625 -4.451 60.422 1.00 96.12 181 SER A C 1
ATOM 1415 O O . SER A 1 181 ? -47.613 -3.968 60.982 1.00 96.12 181 SER A O 1
ATOM 1417 N N . SER A 1 182 ? -46.418 -5.773 60.432 1.00 96.00 182 SER A N 1
ATOM 1418 C CA . SER A 1 182 ? -47.279 -6.710 61.170 1.00 96.00 182 SER A CA 1
ATOM 1419 C C . SER A 1 182 ? -47.197 -6.534 62.694 1.00 96.00 182 SER A C 1
ATOM 1421 O O . SER A 1 182 ? -48.174 -6.767 63.409 1.00 96.00 182 SER A O 1
ATOM 1423 N N . ALA A 1 183 ? -46.030 -6.184 63.229 1.00 95.44 183 ALA A N 1
ATOM 1424 C CA . ALA A 1 183 ? -45.866 -5.921 64.653 1.00 95.44 183 ALA A CA 1
ATOM 1425 C C . ALA A 1 183 ? -46.489 -4.575 65.051 1.00 95.44 183 ALA A C 1
ATOM 1427 O O . ALA A 1 183 ? -47.126 -4.500 66.097 1.00 95.44 183 ALA A O 1
ATOM 1428 N 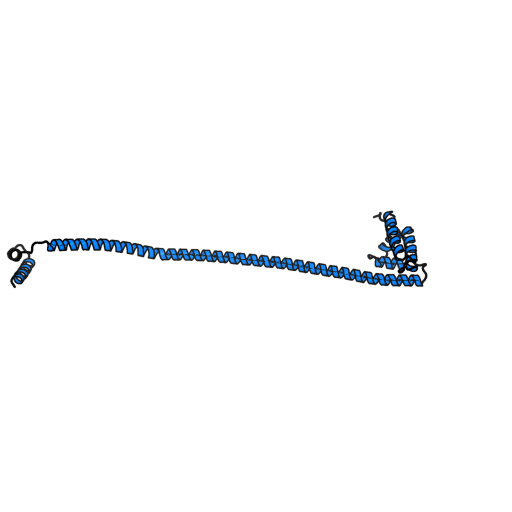N . GLU A 1 184 ? -46.360 -3.545 64.213 1.00 96.44 184 GLU A N 1
ATOM 1429 C CA . GLU A 1 184 ? -46.961 -2.224 64.422 1.00 96.44 184 GLU A CA 1
ATOM 1430 C C . GLU A 1 184 ? -48.488 -2.288 64.432 1.00 96.44 184 GLU A C 1
ATOM 1432 O O . GLU A 1 184 ? -49.112 -1.759 65.348 1.00 96.44 184 GLU A O 1
ATOM 1437 N N . THR A 1 185 ? -49.091 -3.001 63.478 1.00 95.69 185 THR A N 1
ATOM 1438 C CA . THR A 1 185 ? -50.548 -3.231 63.449 1.00 95.69 185 THR A CA 1
ATOM 1439 C C . THR A 1 185 ? -51.034 -3.937 64.714 1.00 95.69 185 THR A C 1
ATOM 1441 O O . THR A 1 185 ? -51.943 -3.442 65.378 1.00 95.69 185 THR A O 1
ATOM 1444 N N . ARG A 1 186 ? -50.368 -5.022 65.132 1.00 95.50 186 ARG A N 1
ATOM 1445 C CA . ARG A 1 186 ? -50.670 -5.712 66.401 1.00 95.50 186 ARG A CA 1
ATOM 1446 C C . ARG A 1 186 ? -50.459 -4.828 67.631 1.00 95.50 186 ARG A C 1
ATOM 1448 O O . ARG A 1 186 ? -51.215 -4.926 68.595 1.00 95.50 186 ARG A O 1
ATOM 1455 N N . ALA A 1 187 ? -49.426 -3.989 67.634 1.00 94.19 187 ALA A N 1
ATOM 1456 C CA . ALA A 1 187 ? -49.162 -3.063 68.729 1.00 94.19 187 ALA A CA 1
ATOM 1457 C C . ALA A 1 187 ? -50.254 -1.991 68.822 1.00 94.19 187 ALA A C 1
ATOM 1459 O O . ALA A 1 187 ? -50.673 -1.649 69.927 1.00 94.19 187 ALA A O 1
ATOM 1460 N N . GLU A 1 188 ? -50.743 -1.497 67.687 1.00 95.31 188 GLU A N 1
ATOM 1461 C CA . GLU A 1 188 ? -51.844 -0.542 67.641 1.00 95.31 188 GLU A CA 1
ATOM 1462 C C . GLU A 1 188 ? -53.158 -1.185 68.102 1.00 95.31 188 GLU A C 1
ATOM 1464 O O . GLU A 1 188 ? -53.833 -0.645 68.975 1.00 95.31 188 GLU A O 1
ATOM 1469 N N . GLU A 1 189 ? -53.468 -2.401 67.646 1.00 95.00 189 GLU A N 1
ATOM 1470 C CA . GLU A 1 189 ? -54.593 -3.191 68.162 1.00 95.00 189 GLU A CA 1
ATOM 1471 C C . GLU A 1 189 ? -54.504 -3.369 69.686 1.00 95.00 189 GLU A C 1
ATOM 1473 O O . GLU A 1 189 ? -55.460 -3.076 70.408 1.00 95.00 189 GLU A O 1
ATOM 1478 N N . ALA A 1 190 ? -53.335 -3.749 70.207 1.00 92.19 190 ALA A N 1
ATOM 1479 C CA . ALA A 1 190 ? -53.119 -3.881 71.643 1.00 92.19 190 ALA A CA 1
ATOM 1480 C C . ALA A 1 190 ? -53.299 -2.545 72.386 1.00 92.19 190 ALA A C 1
ATOM 1482 O O . ALA A 1 190 ? -53.925 -2.517 73.448 1.00 92.19 190 ALA A O 1
ATOM 1483 N N . ARG A 1 191 ? -52.811 -1.422 71.837 1.00 94.44 191 ARG A N 1
ATOM 1484 C CA . ARG A 1 191 ? -53.019 -0.077 72.405 1.00 94.44 191 ARG A CA 1
ATOM 1485 C C . ARG A 1 191 ? -54.495 0.291 72.444 1.00 94.44 191 ARG A C 1
ATOM 1487 O O . ARG A 1 191 ? -54.971 0.734 73.489 1.00 94.44 191 ARG A O 1
ATOM 1494 N N . THR A 1 192 ? -55.234 0.069 71.356 1.00 94.44 192 THR A N 1
ATOM 1495 C CA . THR A 1 192 ? -56.682 0.329 71.330 1.00 94.44 192 THR A CA 1
ATOM 1496 C C . THR A 1 192 ? -57.420 -0.528 72.358 1.00 94.44 192 THR A C 1
ATOM 1498 O O . THR A 1 192 ? -58.289 -0.023 73.072 1.00 94.44 192 THR A O 1
ATOM 1501 N N . GLN A 1 193 ? -57.025 -1.794 72.522 1.00 92.94 193 GLN A N 1
ATOM 1502 C CA . GLN A 1 193 ? -57.598 -2.689 73.520 1.00 92.94 193 GLN A CA 1
ATOM 1503 C C . GLN A 1 193 ? -57.283 -2.242 74.953 1.00 92.94 193 GLN A C 1
ATOM 1505 O O . GLN A 1 193 ? -58.180 -2.226 75.796 1.00 92.94 193 GLN A O 1
ATOM 1510 N N . VAL A 1 194 ? -56.047 -1.822 75.238 1.00 92.69 194 VAL A N 1
ATOM 1511 C CA . VAL A 1 194 ? -55.660 -1.265 76.545 1.00 92.69 194 VAL A CA 1
ATOM 1512 C C . VAL A 1 194 ? -56.431 0.019 76.843 1.00 92.69 194 VAL A C 1
ATOM 1514 O O . VAL A 1 194 ? -56.960 0.160 77.946 1.00 92.69 194 VAL A O 1
ATOM 1517 N N . HIS A 1 195 ? -56.543 0.939 75.880 1.00 92.81 195 HIS A N 1
ATOM 1518 C CA . HIS A 1 195 ? -57.336 2.160 76.037 1.00 92.81 195 HIS A CA 1
ATOM 1519 C C . HIS A 1 195 ? -58.803 1.847 76.328 1.00 92.81 195 HIS A C 1
ATOM 1521 O O . HIS A 1 195 ? -59.374 2.422 77.256 1.00 92.81 195 HIS A O 1
ATOM 1527 N N . ARG A 1 196 ? -59.393 0.891 75.602 1.00 92.50 196 ARG A N 1
ATOM 1528 C CA . ARG A 1 196 ? -60.760 0.427 75.845 1.00 92.50 196 ARG A CA 1
ATOM 1529 C C . ARG A 1 196 ? -60.925 -0.152 77.249 1.00 92.50 196 ARG A C 1
ATOM 1531 O O . ARG A 1 196 ? -61.822 0.275 77.965 1.00 92.50 196 ARG A O 1
ATOM 1538 N N . LEU A 1 197 ? -60.052 -1.069 77.668 1.00 91.00 197 LEU A N 1
ATOM 1539 C CA . LEU A 1 197 ? -60.099 -1.664 79.009 1.00 91.00 197 LEU A CA 1
ATOM 1540 C C . LEU A 1 197 ? -59.897 -0.615 80.107 1.00 91.00 197 LEU A C 1
ATOM 1542 O O . LEU A 1 197 ? -60.550 -0.670 81.143 1.00 91.00 197 LEU A O 1
ATOM 1546 N N . THR A 1 198 ? -59.025 0.366 79.877 1.00 91.56 198 THR A N 1
ATOM 1547 C CA . THR A 1 198 ? -58.783 1.465 80.818 1.00 91.56 198 THR A CA 1
ATOM 1548 C C . THR A 1 198 ? -60.021 2.353 80.944 1.00 91.56 198 THR A C 1
ATOM 1550 O O . THR A 1 198 ? -60.410 2.695 82.060 1.00 91.56 198 THR A O 1
ATOM 1553 N N . ALA A 1 199 ? -60.690 2.669 79.831 1.00 88.50 199 ALA A N 1
ATOM 1554 C CA . ALA A 1 199 ? -61.961 3.390 79.837 1.00 88.50 199 ALA A CA 1
ATOM 1555 C C . ALA A 1 199 ? -63.078 2.583 80.525 1.00 88.50 199 ALA A C 1
ATOM 1557 O O . ALA A 1 199 ? -63.806 3.131 81.348 1.00 88.50 199 ALA A O 1
ATOM 1558 N N . GLU A 1 200 ? -63.178 1.276 80.257 1.00 87.56 200 GLU A N 1
ATOM 1559 C CA . GLU A 1 200 ? -64.131 0.377 80.921 1.00 87.56 200 GLU A CA 1
ATOM 1560 C C . GLU A 1 200 ? -63.887 0.299 82.435 1.00 87.56 200 GLU A C 1
ATOM 1562 O O . GLU A 1 200 ? -64.843 0.309 83.206 1.00 87.56 200 GLU A O 1
ATOM 1567 N N . VAL A 1 201 ? -62.627 0.249 82.884 1.00 84.56 201 VAL A N 1
ATOM 1568 C CA . VAL A 1 201 ? -62.270 0.271 84.313 1.00 84.56 201 VAL A CA 1
ATOM 1569 C C . VAL A 1 201 ? -62.604 1.622 84.947 1.00 84.56 201 VAL A C 1
ATOM 1571 O O . VAL A 1 201 ? -63.169 1.638 86.037 1.00 84.56 201 VAL A O 1
ATOM 1574 N N . ALA A 1 202 ? -62.306 2.739 84.279 1.00 81.81 202 ALA A N 1
ATOM 1575 C CA . ALA A 1 202 ? -62.617 4.081 84.774 1.00 81.81 202 ALA A CA 1
ATOM 1576 C C . ALA A 1 202 ? -64.131 4.360 84.843 1.00 81.81 202 ALA A C 1
ATOM 1578 O O . ALA A 1 202 ? -64.581 5.085 85.725 1.00 81.81 202 ALA A O 1
ATOM 1579 N N . ALA A 1 203 ? -64.918 3.763 83.942 1.00 81.69 203 ALA A N 1
ATOM 1580 C CA . ALA A 1 203 ? -66.376 3.868 83.922 1.00 81.69 203 ALA A CA 1
ATOM 1581 C C . ALA A 1 203 ? -67.075 2.977 84.966 1.00 81.69 203 ALA A C 1
ATOM 1583 O O . ALA A 1 203 ? -68.293 3.071 85.136 1.00 81.69 203 ALA A O 1
ATOM 1584 N N . ARG A 1 204 ? -66.343 2.102 85.675 1.00 76.88 204 ARG A N 1
ATOM 1585 C CA . ARG A 1 204 ? -66.933 1.324 86.771 1.00 76.88 204 ARG A CA 1
ATOM 1586 C C . ARG A 1 204 ? -67.307 2.263 87.919 1.00 76.88 204 ARG A C 1
ATOM 1588 O O . ARG A 1 204 ? -66.507 3.124 88.285 1.00 76.88 204 ARG A O 1
ATOM 1595 N N . PRO A 1 205 ? -68.489 2.083 88.533 1.00 71.00 205 PRO A N 1
ATOM 1596 C CA . PRO A 1 205 ? -68.851 2.852 89.713 1.00 71.00 205 PRO A CA 1
ATOM 1597 C C . PRO A 1 205 ? -67.786 2.642 90.801 1.00 71.00 205 PRO A C 1
ATOM 1599 O O . PRO A 1 205 ? -67.309 1.511 90.961 1.00 71.00 205 PRO A O 1
ATOM 1602 N N . PRO A 1 206 ? -67.391 3.695 91.546 1.00 67.12 206 PRO A N 1
ATOM 1603 C CA . PRO A 1 206 ? -66.427 3.553 92.627 1.00 67.12 206 PRO A CA 1
ATOM 1604 C C . PRO A 1 206 ? -66.928 2.471 93.580 1.00 67.12 206 PRO A C 1
ATOM 1606 O O . PRO A 1 206 ? -68.069 2.526 94.047 1.00 67.12 206 PRO A O 1
ATOM 1609 N N . VAL A 1 2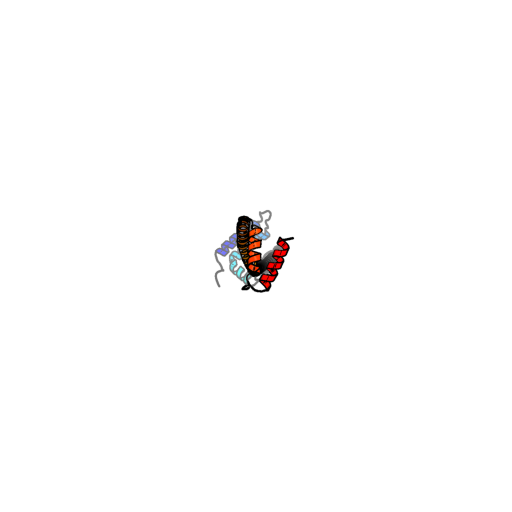07 ? -66.094 1.453 93.822 1.00 66.38 207 VAL A N 1
ATOM 1610 C CA . VAL A 1 207 ? -66.457 0.352 94.715 1.00 66.38 207 VAL A CA 1
ATOM 1611 C C . VAL A 1 207 ? -66.713 0.959 96.083 1.00 66.38 207 VAL A C 1
ATOM 1613 O O . VAL A 1 207 ? -65.792 1.453 96.734 1.00 66.38 207 VAL A O 1
ATOM 1616 N N . GLN A 1 208 ? -67.977 0.960 96.502 1.00 71.12 208 GLN A N 1
ATOM 1617 C CA . GLN A 1 208 ? -68.346 1.513 97.792 1.00 71.12 208 GLN A CA 1
ATOM 1618 C C . GLN A 1 208 ? -67.598 0.721 98.876 1.00 71.12 208 GLN A C 1
ATOM 1620 O O . GLN A 1 208 ? -67.703 -0.512 98.908 1.00 71.12 208 GLN A O 1
ATOM 1625 N N . PRO A 1 209 ? -66.845 1.386 99.769 1.00 69.81 209 PRO A N 1
ATOM 1626 C CA . PRO A 1 209 ? -66.005 0.710 100.758 1.00 69.81 209 PRO A CA 1
ATOM 1627 C C . PRO A 1 209 ? -66.810 -0.223 101.678 1.00 69.81 209 PRO A C 1
ATOM 1629 O O . PRO A 1 209 ? -66.283 -1.218 102.170 1.00 69.81 209 PRO A O 1
ATOM 1632 N N . GLN A 1 210 ? -68.109 0.038 101.846 1.00 70.94 210 GLN A N 1
ATOM 1633 C CA . GLN A 1 210 ? -69.035 -0.816 102.593 1.00 70.94 210 GLN A CA 1
ATOM 1634 C C . GLN A 1 210 ? -69.322 -2.150 101.884 1.00 70.94 210 GLN A C 1
ATOM 1636 O O . GLN A 1 210 ? -69.342 -3.188 102.539 1.00 70.94 210 GLN A O 1
ATOM 1641 N N . VAL A 1 211 ? -69.476 -2.153 100.556 1.00 74.25 211 VAL A N 1
ATOM 1642 C CA . VAL A 1 211 ? -69.729 -3.374 99.770 1.00 74.25 211 VAL A CA 1
ATOM 1643 C C . VAL A 1 211 ? -68.478 -4.253 99.733 1.00 74.25 211 VAL A C 1
ATOM 1645 O O . VAL A 1 211 ? -68.559 -5.460 99.948 1.00 74.25 211 VAL A O 1
ATOM 1648 N N . LEU A 1 212 ? -67.298 -3.648 99.549 1.00 75.56 212 LEU A N 1
ATOM 1649 C CA . LEU A 1 212 ? -66.020 -4.367 99.593 1.00 75.56 212 LEU A CA 1
ATOM 1650 C C . LEU A 1 212 ? -65.803 -5.035 100.961 1.00 75.56 212 LEU A C 1
ATOM 1652 O O . LEU A 1 212 ? -65.384 -6.190 101.036 1.00 75.56 212 LEU A O 1
ATOM 1656 N N . ARG A 1 213 ? -66.131 -4.318 102.042 1.00 75.88 213 ARG A N 1
ATOM 1657 C CA . ARG A 1 213 ? -66.069 -4.827 103.412 1.00 75.88 213 ARG A CA 1
ATOM 1658 C C . ARG A 1 213 ? -67.030 -5.996 103.633 1.00 75.88 213 ARG A C 1
ATOM 1660 O O . ARG A 1 213 ? -66.579 -7.036 104.098 1.00 75.88 213 ARG A O 1
ATOM 1667 N N . GLN A 1 214 ? -68.295 -5.875 103.230 1.00 77.00 214 GLN A N 1
ATOM 1668 C CA . GLN A 1 214 ? -69.284 -6.955 103.350 1.00 77.00 214 GLN A CA 1
ATOM 1669 C C . GLN A 1 214 ? -68.879 -8.208 102.559 1.00 77.00 214 GLN A C 1
ATOM 1671 O O . GLN A 1 214 ? -69.028 -9.324 103.051 1.00 77.00 214 GLN A O 1
ATOM 1676 N N . CYS A 1 215 ? -68.308 -8.051 101.360 1.00 77.38 215 CYS A N 1
ATOM 1677 C CA . CYS A 1 215 ? -67.794 -9.181 100.586 1.00 77.38 215 CYS A CA 1
ATOM 1678 C C . CYS A 1 215 ? -66.579 -9.843 101.254 1.00 77.38 215 CYS A C 1
ATOM 1680 O O . CYS A 1 215 ? -66.490 -11.070 101.281 1.00 77.38 215 CYS A O 1
ATOM 1682 N N . LEU A 1 216 ? -65.645 -9.058 101.804 1.00 79.94 216 LEU A N 1
ATOM 1683 C CA . LEU A 1 216 ? -64.492 -9.589 102.536 1.00 79.94 216 LEU A CA 1
ATOM 1684 C C . LEU A 1 216 ? -64.923 -10.301 103.828 1.00 79.94 216 LEU A C 1
ATOM 1686 O O . LEU A 1 216 ? -64.397 -11.374 104.113 1.00 79.94 216 LEU A O 1
ATOM 1690 N N . GLU A 1 217 ? -65.896 -9.756 104.562 1.00 79.38 217 GLU A N 1
ATOM 1691 C CA . GLU A 1 217 ? -66.502 -10.384 105.745 1.00 79.38 217 GLU A CA 1
ATOM 1692 C C . GLU A 1 217 ? -67.179 -11.712 105.352 1.00 79.38 217 GLU A C 1
ATOM 1694 O O . GLU A 1 217 ? -66.840 -12.764 105.896 1.00 79.38 217 GLU A O 1
ATOM 1699 N N . ALA A 1 218 ? -67.995 -11.718 104.291 1.00 78.94 218 ALA A N 1
ATOM 1700 C CA . ALA A 1 218 ? -68.636 -12.929 103.773 1.00 78.94 218 ALA A CA 1
ATOM 1701 C C . ALA A 1 218 ? 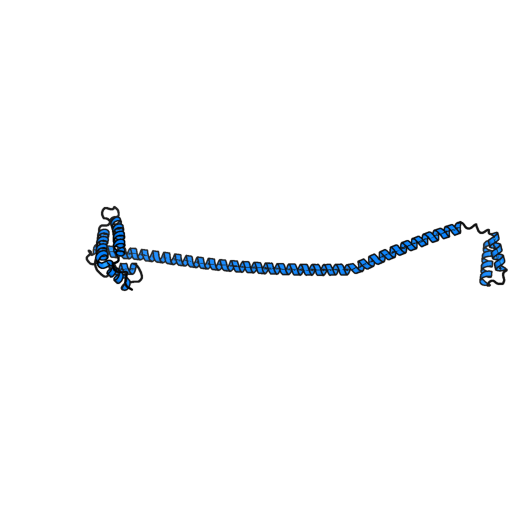-67.630 -14.001 103.312 1.00 78.94 218 ALA A C 1
ATOM 1703 O O . ALA A 1 218 ? -67.838 -15.189 103.554 1.00 78.94 218 ALA A O 1
ATOM 1704 N N . MET A 1 219 ? -66.515 -13.621 102.674 1.00 77.31 219 MET A N 1
ATOM 1705 C CA . MET A 1 219 ? -65.471 -14.580 102.285 1.00 77.31 219 MET A CA 1
ATOM 1706 C C . MET A 1 219 ? -64.721 -15.150 103.489 1.00 77.31 219 MET A C 1
ATOM 1708 O O . MET A 1 219 ? -64.335 -16.317 103.472 1.00 77.31 219 MET A O 1
ATOM 1712 N N . VAL A 1 220 ? -64.493 -14.344 104.525 1.00 79.25 220 VAL A N 1
ATOM 1713 C CA . VAL A 1 220 ? -63.848 -14.779 105.769 1.00 79.25 220 VAL A CA 1
ATOM 1714 C C . VAL A 1 220 ? -64.719 -15.791 106.517 1.00 79.25 220 VAL A C 1
ATOM 1716 O O . VAL A 1 220 ? -64.186 -16.771 107.055 1.00 79.25 220 VAL A O 1
ATOM 1719 N N . ASP A 1 221 ? -66.035 -15.588 106.488 1.00 75.31 221 ASP A N 1
ATOM 1720 C CA . ASP A 1 221 ? -67.014 -16.425 107.182 1.00 75.31 221 ASP A CA 1
ATOM 1721 C C . ASP A 1 221 ? -67.455 -17.653 106.369 1.00 75.31 221 ASP A C 1
ATOM 1723 O O . ASP A 1 221 ? -67.924 -18.647 106.933 1.00 75.31 221 ASP A O 1
ATOM 1727 N N . ASN A 1 222 ? -67.221 -17.662 105.053 1.00 76.19 222 ASN A N 1
ATOM 1728 C CA . ASN A 1 222 ? -67.558 -18.793 104.199 1.00 76.19 222 ASN A CA 1
ATOM 1729 C C . ASN A 1 222 ? -66.529 -19.934 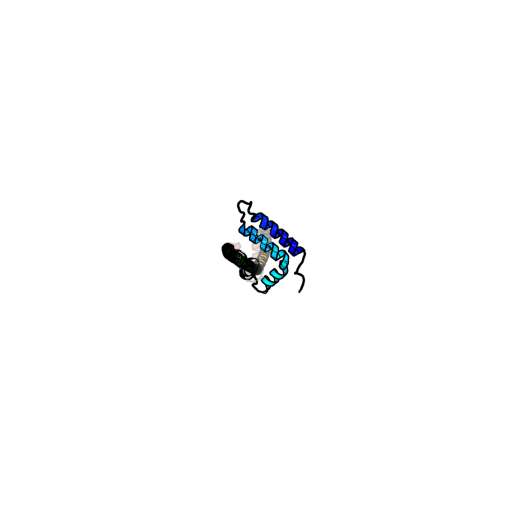104.320 1.00 76.19 222 ASN A C 1
ATOM 1731 O O . ASN A 1 222 ? -65.465 -19.948 103.696 1.00 76.19 222 ASN A O 1
ATOM 1735 N N . ARG A 1 223 ? -66.876 -20.943 105.128 1.00 71.81 223 ARG A N 1
ATOM 1736 C CA . ARG A 1 223 ? -66.031 -22.113 105.434 1.00 71.81 223 ARG A CA 1
ATOM 1737 C C . ARG A 1 223 ? -65.729 -23.012 104.231 1.00 71.81 223 ARG A C 1
ATOM 1739 O O . ARG A 1 223 ? -64.808 -23.818 104.330 1.00 71.81 223 ARG A O 1
ATOM 1746 N N . SER A 1 224 ? -66.458 -22.859 103.123 1.00 74.75 224 SER A N 1
ATOM 1747 C CA . SER A 1 224 ? -66.207 -23.588 101.871 1.00 74.75 224 SER A CA 1
ATOM 1748 C C . SER A 1 224 ? -64.971 -23.082 101.108 1.00 74.75 224 SER A C 1
ATOM 1750 O O . SER A 1 224 ? -64.445 -23.787 100.250 1.00 74.75 224 SER A O 1
ATOM 1752 N N . LEU A 1 225 ? -64.463 -21.886 101.439 1.00 78.62 225 LEU A N 1
ATOM 1753 C CA . LEU A 1 225 ? -63.295 -21.292 100.790 1.00 78.62 225 LEU A CA 1
ATOM 1754 C C . LEU A 1 225 ? -61.975 -21.770 101.407 1.00 78.62 225 LEU A C 1
ATOM 1756 O O . LEU A 1 225 ? -61.849 -21.999 102.620 1.00 78.62 225 LEU A O 1
ATOM 1760 N N . SER A 1 226 ? -60.944 -21.850 100.560 1.00 81.56 226 SER A N 1
ATOM 1761 C CA . SER A 1 226 ? -59.611 -22.281 100.979 1.00 81.56 226 SER A CA 1
ATOM 1762 C C . SER A 1 226 ? -59.055 -21.379 102.086 1.00 81.56 226 SER A C 1
ATOM 1764 O O . SER A 1 226 ? -59.301 -20.170 102.143 1.00 81.56 226 SER A O 1
ATOM 1766 N N . HIS A 1 227 ? -58.275 -21.975 102.988 1.00 80.69 227 HIS A N 1
ATOM 1767 C CA . HIS A 1 227 ? -57.679 -21.250 104.110 1.00 80.69 227 HIS A CA 1
ATOM 1768 C C . HIS A 1 227 ? -56.805 -20.069 103.646 1.00 80.69 227 HIS A C 1
ATOM 1770 O O . HIS A 1 227 ? -56.767 -19.030 104.302 1.00 80.69 227 HIS A O 1
ATOM 1776 N N . VAL A 1 228 ? -56.140 -20.196 102.493 1.00 81.94 228 VAL A N 1
ATOM 1777 C CA . VAL A 1 228 ? -55.302 -19.136 101.917 1.00 81.94 228 VAL A CA 1
ATOM 1778 C C . VAL A 1 228 ? -56.149 -17.932 101.505 1.00 81.94 228 VAL A C 1
ATOM 1780 O O . VAL A 1 228 ? -55.811 -16.807 101.866 1.00 81.94 228 VAL A O 1
ATOM 1783 N N . VAL A 1 229 ? -57.283 -18.159 100.833 1.00 80.25 229 VAL A N 1
ATOM 1784 C CA . VAL A 1 229 ? -58.209 -17.089 100.425 1.00 80.25 229 VAL A CA 1
ATOM 1785 C C . VAL A 1 229 ? -58.782 -16.380 101.652 1.00 80.25 229 VAL A C 1
ATOM 1787 O O . VAL A 1 229 ? -58.731 -15.154 101.727 1.00 80.25 229 VAL A O 1
ATOM 1790 N N . ARG A 1 230 ? -59.211 -17.133 102.674 1.00 78.94 230 ARG A N 1
ATOM 1791 C CA . ARG A 1 230 ? -59.717 -16.565 103.938 1.00 78.94 230 ARG A CA 1
ATOM 1792 C C . ARG A 1 230 ? -58.665 -15.763 104.702 1.00 78.94 230 ARG A C 1
ATOM 1794 O O . ARG A 1 230 ? -58.966 -14.703 105.250 1.00 78.94 230 ARG A O 1
ATOM 1801 N N . ARG A 1 231 ? -57.414 -16.233 104.726 1.00 80.94 231 ARG A N 1
ATOM 1802 C CA . ARG A 1 231 ? -56.297 -15.534 105.380 1.00 80.94 231 ARG A CA 1
ATOM 1803 C C . ARG A 1 231 ? -55.946 -14.231 104.664 1.00 80.94 231 ARG A C 1
ATOM 1805 O O . ARG A 1 231 ? -55.694 -13.228 105.329 1.00 80.94 231 ARG A O 1
ATOM 1812 N N . THR A 1 232 ? -55.930 -14.232 103.334 1.00 81.62 232 THR A N 1
ATOM 1813 C CA . THR A 1 232 ? -55.667 -13.028 102.532 1.00 81.62 232 THR A CA 1
ATOM 1814 C C . THR A 1 232 ? -56.818 -12.032 102.640 1.00 81.62 232 THR A C 1
ATOM 1816 O O . THR A 1 232 ? -56.564 -10.850 102.853 1.00 81.62 232 THR A O 1
ATOM 1819 N N . ALA A 1 233 ? -58.068 -12.507 102.617 1.00 78.62 233 ALA A N 1
ATOM 1820 C CA . ALA A 1 233 ? -59.247 -11.682 102.859 1.00 78.62 233 ALA A CA 1
ATOM 1821 C C . ALA A 1 233 ? -59.177 -10.984 104.226 1.00 78.62 233 ALA A C 1
ATOM 1823 O O . ALA A 1 233 ? -59.315 -9.768 104.277 1.00 78.62 233 ALA A O 1
ATOM 1824 N N . ARG A 1 234 ? -58.828 -11.705 105.307 1.00 80.19 234 ARG A N 1
ATOM 1825 C CA . ARG A 1 234 ? -58.594 -11.116 106.646 1.00 80.19 234 ARG A CA 1
ATOM 1826 C C . ARG A 1 234 ? -57.506 -10.046 106.659 1.00 80.19 234 ARG A C 1
ATOM 1828 O O . ARG A 1 234 ? -57.681 -9.005 107.280 1.00 80.19 234 ARG A O 1
ATOM 1835 N N . LYS A 1 235 ? -56.382 -10.284 105.975 1.00 81.75 235 LYS A N 1
ATOM 1836 C CA . LYS A 1 235 ? -55.297 -9.292 105.878 1.00 81.75 235 LYS A CA 1
ATOM 1837 C C . LYS A 1 235 ? -55.739 -8.023 105.147 1.00 81.75 235 LYS A C 1
ATOM 1839 O O . LYS A 1 235 ? -55.340 -6.937 105.552 1.00 81.75 235 LYS A O 1
ATOM 1844 N N . LEU A 1 236 ? -56.528 -8.159 104.082 1.00 81.31 236 LEU A N 1
ATOM 1845 C CA . LEU A 1 236 ? -57.063 -7.024 103.327 1.00 81.31 236 LEU A CA 1
ATOM 1846 C C . LEU A 1 236 ? -58.123 -6.265 104.134 1.00 81.31 236 LEU A C 1
ATOM 1848 O O . LEU A 1 236 ? -58.060 -5.044 104.191 1.00 81.31 236 LEU A O 1
ATOM 1852 N N . LEU A 1 237 ? -59.011 -6.977 104.835 1.00 81.50 237 LEU A N 1
ATOM 1853 C CA . LEU A 1 237 ? -59.990 -6.406 105.769 1.00 81.50 237 LEU A CA 1
ATOM 1854 C C . LEU A 1 237 ? -59.307 -5.531 106.828 1.00 81.50 237 LEU A C 1
ATOM 1856 O O . LEU A 1 237 ? -59.699 -4.389 107.030 1.00 81.50 237 LEU A O 1
ATOM 1860 N N . ASN A 1 238 ? -58.223 -6.031 107.429 1.00 79.50 238 ASN A N 1
ATOM 1861 C CA . ASN A 1 238 ? -57.463 -5.287 108.435 1.00 79.50 238 ASN A CA 1
ATOM 1862 C C . ASN A 1 238 ? -56.761 -4.044 107.869 1.00 79.50 238 ASN A C 1
ATOM 1864 O O . ASN A 1 238 ? -56.618 -3.065 108.587 1.00 79.50 238 ASN A O 1
ATOM 1868 N N . LYS A 1 239 ? -56.333 -4.071 106.600 1.00 76.81 239 LYS A N 1
ATOM 1869 C CA . LYS A 1 239 ? -55.724 -2.910 105.928 1.00 76.81 239 LYS A CA 1
ATOM 1870 C C . LYS A 1 239 ? -56.734 -1.842 105.507 1.00 76.81 239 LYS A C 1
ATOM 1872 O O . LYS A 1 239 ? -56.345 -0.702 105.327 1.00 76.81 239 LYS A O 1
ATOM 1877 N N . ILE A 1 240 ? -57.998 -2.207 105.302 1.00 71.00 240 ILE A N 1
ATOM 1878 C CA . ILE A 1 240 ? -59.079 -1.257 104.983 1.00 71.00 240 ILE A CA 1
ATOM 1879 C C . ILE A 1 240 ? -59.599 -0.570 106.261 1.00 71.00 240 ILE A C 1
ATOM 1881 O O . ILE A 1 240 ? -60.225 0.482 106.188 1.00 71.00 240 ILE A O 1
ATOM 1885 N N . LEU A 1 241 ? -59.344 -1.171 107.429 1.00 60.84 241 LEU A N 1
ATOM 1886 C CA . LEU A 1 241 ? -59.724 -0.661 108.750 1.00 60.84 241 LEU A CA 1
ATOM 1887 C C . LEU A 1 241 ? -58.637 0.204 109.424 1.00 60.84 241 LEU A C 1
ATOM 1889 O O . LEU A 1 241 ? -58.918 0.760 110.484 1.00 60.84 241 LEU A O 1
ATOM 1893 N N . SER A 1 242 ? -57.429 0.294 108.847 1.00 57.38 242 SER A N 1
ATOM 1894 C CA . SER A 1 242 ? -56.337 1.189 109.278 1.00 57.38 242 SER A CA 1
ATOM 1895 C C . SER A 1 242 ? -56.300 2.454 108.436 1.00 57.38 242 SER A C 1
ATOM 1897 O O . SER A 1 242 ? -56.156 3.543 109.024 1.00 57.38 242 SER A O 1
#

Sequence (242 aa):
MDAVDSSPEFRANLARRVRRLQARVHPDRHSGDEFLSRVVNICATVLRDHGPEYVRWATRRNGRTAMEVVRAVLLLLPPLQDLPSEDRARLAGLVEHLGTQLRSSEAAVSEERRRARRAEEKAAAARRAAVDAEAARCAQESRARAETERLLERIASLEARVDGQEAEPCRQILSAEAAISSAETRAEEARTQVHRLTAEVAARPPVQPQVLRQCLEAMVDNRSLSHVVRRTARKLLNKILS

pLDDT: mean 83.56, std 12.52, range [40.56, 98.44]

Secondary structure (DSSP, 8-state):
---SSS-HHHHHHHHHHHHHHHHHH-TTSTT--HHHHHHHHHHHHHHHHHHHHHHHHHHHHS-SSHHHHHHHHHHHSTTSTTS-HHHHHHHHHHHHHHHHHHHHHHHHHHHHHHHHHHHHHHHHHHHHHHHHHHHHHHHHHHHHHHHHHHHHHHHHHHHHHHHHHHHHHHHHHHHHHHHHHHHHHHHHHHHHHHHHHHHHHHTSPP--HHHHHHHHHHHHH-TTS-HHHHHHHHHHHHHH--

Foldseek 3Di:
DDDPADDVVQLVVLVVVLVVQCVQQPCPDPNHDPLSNVVSVQVSVCCNVCVRVLVVCLCPPFDDDPLSSVVCVLPPDDDCPPDDPVSSVVSVVVSVVVVVVVVVVVVVVVVVVVVVVVVVVVVVVVVVVVVVVVVVVVVVVVVVVVVVVVVVVVVVVVVVVVCVVVVVVVVVVVVVVVVVVVVVVVVVVVVVVVVVVVVVVVPDDPDDLVNLLVVLVVQLPPPVDDPVSNVVSVVVNVVSVD